Protein AF-A0A0F2HZH3-F1 (afdb_monomer_lite)

pLDDT: mean 86.82, std 10.85, range [40.81, 97.94]

Foldseek 3Di:
DPDQDFAADAALAPVPLLQTAPSVVCVLLVQDRQQLSVLVCCCVVVVFDQPDDSVQSVCNHPVGHHPVSVCSRCVSVVVVCVVLVLVVLVVPDDPDDDSVNRLSNVVSVVVSVCSVVVLQPLLLVVLLSVLSVVLCVVLVVLVVPPDDDDPVCPLVSQLVSLVSRVVVFLDDPVLSVLQSVCSNPVCPVPDDDLSSLLSVLLSSCRVVLLSQLSLQLSLCVSQVCCVVCVLGPLLQLQPADALFSLLSLVVSVCVVVVHDLLRLLVLQDDDDPDDDPDDDDPSRVSSVVSVCCRNVVDPDDLVRLLSSLVSVDDPRCSVSSSVSSSSRSSLSVQCVPPVCVVVNVSSSVSSHSVNSSSSNVCSNPVSVVSSD

Structure (mmCIF, N/CA/C/O backbone):
data_AF-A0A0F2HZH3-F1
#
_entry.id   AF-A0A0F2HZH3-F1
#
loop_
_atom_site.group_PDB
_atom_site.id
_atom_site.type_symbol
_atom_site.label_atom_id
_atom_site.label_alt_id
_atom_site.label_comp_id
_atom_site.label_asym_id
_atom_site.label_entity_id
_atom_site.label_seq_id
_atom_site.pdbx_PDB_ins_code
_atom_site.Cartn_x
_atom_site.Cartn_y
_atom_site.Cartn_z
_atom_site.occupancy
_atom_site.B_iso_or_equiv
_atom_site.auth_seq_id
_atom_site.auth_comp_id
_atom_site.auth_asym_id
_atom_site.auth_atom_id
_atom_site.pdbx_PDB_model_num
ATOM 1 N N . MET A 1 1 ? 46.405 6.320 1.934 1.00 40.81 1 MET A N 1
ATOM 2 C CA . MET A 1 1 ? 45.277 6.312 2.895 1.00 40.81 1 MET A CA 1
ATOM 3 C C . MET A 1 1 ? 44.135 5.515 2.288 1.00 40.81 1 MET A C 1
ATOM 5 O O . MET A 1 1 ? 43.492 6.003 1.371 1.00 40.81 1 MET A O 1
ATOM 9 N N . THR A 1 2 ? 43.905 4.288 2.744 1.00 45.47 2 THR A N 1
ATOM 10 C CA . THR A 1 2 ? 42.719 3.508 2.368 1.00 45.47 2 THR A CA 1
ATOM 11 C C . THR A 1 2 ? 41.488 4.176 2.978 1.00 45.47 2 THR A C 1
ATOM 13 O O . THR A 1 2 ? 41.398 4.330 4.199 1.00 45.47 2 THR A O 1
ATOM 16 N N . MET A 1 3 ? 40.557 4.646 2.142 1.00 51.84 3 MET A N 1
ATOM 17 C CA . MET A 1 3 ? 39.266 5.130 2.632 1.00 51.84 3 MET A CA 1
ATOM 18 C C . MET A 1 3 ? 38.582 3.976 3.363 1.00 51.84 3 MET A C 1
ATOM 20 O O . MET A 1 3 ? 38.305 2.944 2.763 1.00 51.84 3 MET A O 1
ATOM 24 N N . LYS A 1 4 ? 38.335 4.134 4.669 1.00 68.06 4 LYS A N 1
ATOM 25 C CA . LYS A 1 4 ? 37.531 3.168 5.425 1.00 68.06 4 LYS A CA 1
ATOM 26 C C . LYS A 1 4 ? 36.159 3.073 4.769 1.00 68.06 4 LYS A C 1
ATOM 28 O O . LYS A 1 4 ? 35.482 4.099 4.651 1.00 68.06 4 LYS A O 1
ATOM 33 N N . GLU A 1 5 ? 35.768 1.864 4.379 1.00 80.50 5 GLU A N 1
ATOM 34 C CA . GLU A 1 5 ? 34.449 1.601 3.819 1.00 80.50 5 GLU A CA 1
ATOM 35 C C . GLU A 1 5 ? 33.366 2.118 4.769 1.00 80.50 5 GLU A C 1
ATOM 37 O O . GLU A 1 5 ? 33.395 1.912 5.990 1.00 80.50 5 GLU A O 1
ATOM 42 N N . LYS A 1 6 ? 32.433 2.880 4.200 1.00 88.25 6 LYS A N 1
ATOM 43 C CA . LYS A 1 6 ? 31.284 3.414 4.920 1.00 88.25 6 LYS A CA 1
ATOM 44 C C . LYS A 1 6 ? 30.072 2.572 4.579 1.00 88.25 6 LYS A C 1
ATOM 46 O O . LYS A 1 6 ? 29.787 2.324 3.414 1.00 88.25 6 LYS A O 1
ATOM 51 N N . VAL A 1 7 ? 29.325 2.203 5.607 1.00 89.00 7 VAL A N 1
ATOM 52 C CA . VAL A 1 7 ? 28.081 1.455 5.462 1.00 89.00 7 VAL A CA 1
ATOM 53 C C . VAL A 1 7 ? 26.967 2.430 5.104 1.00 89.00 7 VAL A C 1
ATOM 55 O O . VAL A 1 7 ? 26.801 3.449 5.783 1.00 89.00 7 VAL A O 1
ATOM 58 N N . THR A 1 8 ? 26.203 2.110 4.061 1.00 88.31 8 THR A N 1
ATOM 59 C CA . THR A 1 8 ? 24.973 2.817 3.682 1.00 88.31 8 THR A CA 1
ATOM 60 C C . THR A 1 8 ? 23.789 1.856 3.717 1.00 88.31 8 THR A C 1
ATOM 62 O O . THR A 1 8 ? 23.956 0.659 3.503 1.00 88.31 8 THR A O 1
ATOM 65 N N . LEU A 1 9 ? 22.598 2.378 4.002 1.00 86.56 9 LEU A N 1
ATOM 66 C CA . LEU A 1 9 ? 21.336 1.647 3.958 1.00 86.56 9 LEU A CA 1
ATOM 67 C C . LEU A 1 9 ? 20.312 2.507 3.218 1.00 86.56 9 LEU A C 1
ATOM 69 O O . LEU A 1 9 ? 19.617 3.335 3.815 1.00 86.56 9 LEU A O 1
ATOM 73 N N . LYS A 1 10 ? 20.277 2.348 1.896 1.00 87.06 10 LYS A N 1
ATOM 74 C CA . LYS A 1 10 ? 19.301 3.015 1.033 1.00 87.06 10 LYS A CA 1
ATOM 75 C C . LYS A 1 10 ? 17.998 2.205 0.993 1.00 87.06 10 LYS A C 1
ATOM 77 O O . LYS A 1 10 ? 18.055 0.986 1.159 1.00 87.06 10 LYS A O 1
ATOM 82 N N . PRO A 1 11 ? 16.841 2.855 0.782 1.00 87.50 11 PRO A N 1
ATOM 83 C CA . PRO A 1 11 ? 15.610 2.147 0.450 1.00 87.50 11 PRO A CA 1
ATOM 84 C C . PRO A 1 11 ? 15.802 1.255 -0.784 1.00 87.50 11 PRO A C 1
ATOM 86 O O . PRO A 1 11 ? 16.552 1.615 -1.694 1.00 87.50 11 PRO A O 1
ATOM 89 N N . ILE A 1 12 ? 15.134 0.105 -0.811 1.00 86.94 12 ILE A N 1
ATOM 90 C CA . ILE A 1 12 ? 15.173 -0.824 -1.945 1.00 86.94 12 ILE A CA 1
ATOM 91 C C . ILE A 1 12 ? 14.069 -0.407 -2.915 1.00 86.94 12 ILE A C 1
ATOM 93 O O . ILE A 1 12 ? 12.925 -0.796 -2.737 1.00 86.94 12 ILE A O 1
ATOM 97 N N . THR A 1 13 ? 14.383 0.412 -3.916 1.00 88.25 13 THR A N 1
ATOM 98 C CA . THR A 1 13 ? 13.400 0.923 -4.892 1.00 88.25 13 THR A CA 1
ATOM 99 C C . THR A 1 13 ? 13.883 0.635 -6.316 1.00 88.25 13 THR A C 1
ATOM 101 O O . THR A 1 13 ? 14.473 1.515 -6.953 1.00 88.25 13 THR A O 1
ATOM 104 N N . PRO A 1 14 ? 13.754 -0.616 -6.796 1.00 85.00 14 PRO A N 1
ATOM 105 C CA . PRO A 1 14 ? 14.182 -0.994 -8.140 1.00 85.00 14 PRO A CA 1
ATOM 106 C C . PRO A 1 14 ? 13.296 -0.386 -9.247 1.00 85.00 14 PRO A C 1
ATOM 108 O O . PRO A 1 14 ? 13.642 -0.501 -10.418 1.00 85.00 14 PRO A O 1
ATOM 111 N N . ASN A 1 15 ? 12.204 0.297 -8.886 1.00 84.00 15 ASN A N 1
ATOM 112 C CA . ASN A 1 15 ? 11.193 0.910 -9.749 1.00 84.00 15 ASN A CA 1
ATOM 113 C C . ASN A 1 15 ? 10.468 -0.110 -10.628 1.00 84.00 15 ASN A C 1
ATOM 115 O O . ASN A 1 15 ? 10.170 0.133 -11.797 1.00 84.00 15 ASN A O 1
ATOM 119 N N . THR A 1 16 ? 10.176 -1.274 -10.053 1.00 83.38 16 THR A N 1
ATOM 120 C CA . THR A 1 16 ? 9.519 -2.381 -10.745 1.00 83.38 16 THR A CA 1
ATOM 121 C C . THR A 1 16 ? 8.006 -2.195 -10.676 1.00 83.38 16 THR A C 1
ATOM 123 O O . THR A 1 16 ? 7.343 -2.759 -9.815 1.00 83.38 16 THR A O 1
ATOM 126 N N . ILE A 1 17 ? 7.448 -1.396 -11.596 1.00 81.62 17 ILE A N 1
ATOM 127 C CA . ILE A 1 17 ? 6.020 -1.000 -11.604 1.00 81.62 17 ILE A CA 1
ATOM 128 C C . ILE A 1 17 ? 5.080 -2.211 -11.465 1.00 81.62 17 ILE A C 1
ATOM 130 O O . ILE A 1 17 ? 4.128 -2.172 -10.691 1.00 81.62 17 ILE A O 1
ATOM 134 N N . TYR A 1 18 ? 5.372 -3.305 -12.175 1.00 89.31 18 TYR A N 1
ATOM 135 C CA . TYR A 1 18 ? 4.528 -4.501 -12.176 1.00 89.31 18 TYR A CA 1
ATOM 136 C C . TYR A 1 18 ? 4.536 -5.267 -10.839 1.00 89.31 18 TYR A C 1
ATOM 138 O O . TYR A 1 18 ? 3.512 -5.828 -10.440 1.00 89.31 18 TYR A O 1
ATOM 146 N N . PHE A 1 19 ? 5.678 -5.306 -10.149 1.00 92.75 19 PHE A N 1
ATOM 147 C CA . PHE A 1 19 ? 5.822 -5.961 -8.851 1.00 92.75 19 PHE A CA 1
ATOM 148 C C . PHE A 1 19 ? 6.746 -5.118 -7.961 1.00 92.75 19 PHE A C 1
ATOM 150 O O . PHE A 1 19 ? 7.958 -5.342 -7.945 1.00 92.75 19 PHE A O 1
ATOM 157 N N . PRO A 1 20 ? 6.208 -4.097 -7.275 1.00 93.31 20 PRO A N 1
ATOM 158 C CA . PRO A 1 20 ? 7.005 -3.175 -6.488 1.00 93.31 20 PRO A CA 1
ATOM 159 C C . PRO A 1 20 ? 7.594 -3.861 -5.254 1.00 93.31 20 PRO A C 1
ATOM 161 O O . PRO A 1 20 ? 7.045 -4.823 -4.702 1.00 93.31 20 PRO A O 1
ATOM 164 N N . SER A 1 21 ? 8.716 -3.330 -4.784 1.00 92.06 21 SER A N 1
ATOM 165 C CA . SER A 1 21 ? 9.294 -3.743 -3.512 1.00 92.06 21 SER A CA 1
ATOM 166 C C . SER A 1 21 ? 8.396 -3.344 -2.332 1.00 92.06 21 SER A C 1
ATOM 168 O O . SER A 1 21 ? 7.526 -2.472 -2.429 1.00 92.06 21 SER A O 1
ATOM 170 N N . LEU A 1 22 ? 8.669 -3.925 -1.162 1.00 90.62 22 LEU A N 1
ATOM 171 C CA . LEU A 1 22 ? 8.002 -3.523 0.076 1.00 90.62 22 LEU A CA 1
ATOM 172 C C . LEU A 1 22 ? 8.225 -2.035 0.412 1.00 90.62 22 LEU A C 1
ATOM 174 O O . LEU A 1 22 ? 7.316 -1.380 0.917 1.00 90.62 22 LEU A O 1
ATOM 178 N N . ASP A 1 23 ? 9.410 -1.484 0.122 1.00 92.00 23 ASP A N 1
ATOM 179 C CA . ASP A 1 23 ? 9.699 -0.063 0.355 1.00 92.00 23 ASP A CA 1
ATOM 180 C C . ASP A 1 23 ? 8.900 0.835 -0.608 1.00 92.00 23 ASP A C 1
ATOM 182 O O . ASP A 1 23 ? 8.427 1.899 -0.214 1.00 92.00 23 ASP A O 1
ATOM 186 N N . GLU A 1 24 ? 8.698 0.416 -1.855 1.00 93.00 24 GLU A N 1
ATOM 187 C CA . GLU A 1 24 ? 7.889 1.165 -2.825 1.00 93.00 24 GLU A CA 1
ATOM 188 C C . GLU A 1 24 ? 6.412 1.179 -2.430 1.00 93.00 24 GLU A C 1
ATOM 190 O O . GLU A 1 24 ? 5.785 2.240 -2.418 1.00 93.00 24 GLU A O 1
ATOM 195 N N . PHE A 1 25 ? 5.879 0.035 -1.997 1.00 92.25 25 PHE A N 1
ATOM 196 C CA . PHE A 1 25 ? 4.520 -0.038 -1.466 1.00 92.25 25 PHE A CA 1
ATOM 197 C C . PHE A 1 25 ? 4.362 0.764 -0.161 1.00 92.25 25 PHE A C 1
ATOM 199 O O . PHE A 1 25 ? 3.384 1.491 0.028 1.00 92.25 25 PHE A O 1
ATOM 206 N N . ALA A 1 26 ? 5.348 0.709 0.738 1.00 91.06 26 ALA A N 1
ATOM 207 C CA . ALA A 1 26 ? 5.333 1.501 1.965 1.00 91.06 26 ALA A CA 1
ATOM 208 C C . ALA A 1 26 ? 5.363 3.013 1.671 1.00 91.06 26 ALA A C 1
ATOM 210 O O . ALA A 1 26 ? 4.634 3.780 2.304 1.00 91.06 26 ALA A O 1
ATOM 211 N N . LEU A 1 27 ? 6.156 3.446 0.685 1.00 90.50 27 LEU A N 1
ATOM 212 C CA . LEU A 1 27 ? 6.158 4.825 0.193 1.00 90.50 27 LEU A CA 1
ATOM 213 C C . LEU A 1 27 ? 4.801 5.232 -0.384 1.00 90.50 27 LEU A C 1
ATOM 215 O O . LEU A 1 27 ? 4.334 6.334 -0.091 1.00 90.50 27 LEU A O 1
ATOM 219 N N . PHE A 1 28 ? 4.157 4.354 -1.158 1.00 89.81 28 PHE A N 1
ATOM 220 C CA . PHE A 1 28 ? 2.808 4.585 -1.675 1.00 89.81 28 PHE A CA 1
ATOM 221 C C . PHE A 1 28 ? 1.803 4.847 -0.544 1.00 89.81 28 PHE A C 1
ATOM 223 O O . PHE A 1 28 ? 1.038 5.805 -0.610 1.00 89.81 28 PHE A O 1
ATOM 230 N N . LEU A 1 29 ? 1.872 4.094 0.554 1.00 88.31 29 LEU A N 1
ATOM 231 C CA . LEU A 1 29 ? 1.031 4.324 1.737 1.00 88.31 29 LEU A CA 1
ATOM 232 C C . LEU A 1 29 ? 1.474 5.528 2.599 1.00 88.31 29 LEU A C 1
ATOM 234 O O . LEU A 1 29 ? 0.918 5.804 3.669 1.00 88.31 29 LEU A O 1
ATOM 238 N N . GLY A 1 30 ? 2.481 6.281 2.154 1.00 84.56 30 GLY A N 1
ATOM 239 C CA . GLY A 1 30 ? 2.994 7.452 2.855 1.00 84.56 30 GLY A CA 1
ATOM 240 C C . GLY A 1 30 ? 3.732 7.105 4.149 1.00 84.56 30 GLY A C 1
ATOM 241 O O . GLY A 1 30 ? 3.706 7.901 5.099 1.00 84.56 30 GLY A O 1
ATOM 242 N N . PHE A 1 31 ? 4.353 5.922 4.210 1.00 85.69 31 PHE A N 1
ATOM 243 C CA . PHE A 1 31 ? 5.317 5.561 5.244 1.00 85.69 31 PHE A CA 1
ATOM 244 C C . PHE A 1 31 ? 6.720 6.031 4.862 1.00 85.69 31 PHE A C 1
ATOM 246 O O . PHE A 1 31 ? 7.132 6.023 3.704 1.00 85.69 31 PHE A O 1
ATOM 253 N N . GLY A 1 32 ? 7.486 6.441 5.871 1.00 86.88 32 GLY A N 1
ATOM 254 C CA . GLY A 1 32 ? 8.890 6.768 5.672 1.00 86.88 32 GLY A CA 1
ATOM 255 C C . GLY A 1 32 ? 9.726 5.495 5.556 1.00 86.88 32 GLY A C 1
ATOM 256 O O . GLY A 1 32 ? 9.772 4.707 6.497 1.00 86.88 32 GLY A O 1
ATOM 257 N N . VAL A 1 33 ? 10.442 5.335 4.444 1.00 89.62 33 VAL A N 1
ATOM 258 C CA . VAL A 1 33 ? 11.311 4.166 4.185 1.00 89.62 33 VAL A CA 1
ATOM 259 C C . VAL A 1 33 ? 12.798 4.441 4.384 1.00 89.62 33 VAL A C 1
ATOM 261 O O . VAL A 1 33 ? 13.634 3.550 4.244 1.00 89.62 33 VAL A O 1
ATOM 264 N N . SER A 1 34 ? 13.148 5.681 4.733 1.00 89.56 34 SER A N 1
ATOM 265 C CA . SER A 1 34 ? 14.527 6.038 5.060 1.00 89.56 34 SER A CA 1
ATOM 266 C C . SER A 1 34 ? 15.033 5.238 6.266 1.00 89.56 34 SER A C 1
ATOM 268 O O . SER A 1 34 ? 14.252 4.841 7.136 1.00 89.56 34 SER A O 1
ATOM 270 N N . ALA A 1 35 ? 16.354 5.075 6.380 1.00 87.12 35 ALA A N 1
ATOM 271 C CA . ALA A 1 35 ? 16.968 4.442 7.547 1.00 87.12 35 ALA A CA 1
ATOM 272 C C . ALA A 1 35 ? 16.528 5.104 8.869 1.00 87.12 35 ALA A C 1
ATOM 274 O O . ALA A 1 35 ? 16.269 4.411 9.851 1.00 87.12 35 ALA A O 1
ATOM 275 N N . ARG A 1 36 ? 16.370 6.436 8.884 1.00 87.94 36 ARG A N 1
ATOM 276 C CA . ARG A 1 36 ? 15.855 7.185 10.040 1.00 87.94 36 ARG A CA 1
ATOM 277 C C . ARG A 1 36 ? 14.415 6.808 10.369 1.00 87.94 36 ARG A C 1
ATOM 279 O O . ARG A 1 36 ? 14.096 6.570 11.529 1.00 87.94 36 ARG A O 1
ATOM 286 N N . SER A 1 37 ? 13.554 6.748 9.358 1.00 88.00 37 SER A N 1
ATOM 287 C CA . SER A 1 37 ? 12.142 6.405 9.525 1.00 88.00 37 SER A CA 1
ATOM 288 C C . SER A 1 37 ? 11.972 4.976 10.040 1.00 88.00 37 SER A C 1
ATOM 290 O O . SER A 1 37 ? 11.278 4.779 11.035 1.00 88.00 37 SER A O 1
ATOM 292 N N . LYS A 1 38 ? 12.678 4.008 9.439 1.00 87.50 38 LYS A N 1
ATOM 293 C CA . LYS A 1 38 ? 12.707 2.607 9.886 1.00 87.50 38 LYS A CA 1
ATOM 294 C C . LYS A 1 38 ? 13.230 2.494 11.320 1.00 87.50 38 LYS A C 1
ATOM 296 O O . LYS A 1 38 ? 12.593 1.868 12.159 1.00 87.50 38 LYS A O 1
ATOM 301 N N . ALA A 1 39 ? 14.333 3.175 11.639 1.00 85.44 39 ALA A N 1
ATOM 302 C CA . ALA A 1 39 ? 14.881 3.217 12.994 1.00 85.44 39 ALA A CA 1
ATOM 303 C C . ALA A 1 39 ? 13.883 3.792 14.010 1.00 85.44 39 ALA A C 1
ATOM 305 O O . ALA A 1 39 ? 13.743 3.238 15.095 1.00 85.44 39 ALA A O 1
ATOM 306 N N . ARG A 1 40 ? 13.164 4.869 13.669 1.00 84.62 40 ARG A N 1
ATOM 307 C CA . ARG A 1 40 ? 12.136 5.450 14.542 1.00 84.62 40 ARG A CA 1
ATOM 308 C C . ARG A 1 40 ? 10.990 4.470 14.797 1.00 84.62 40 ARG A C 1
ATOM 310 O O . ARG A 1 40 ? 10.622 4.291 15.950 1.00 84.62 40 ARG A O 1
ATOM 317 N N . ILE A 1 41 ? 10.488 3.802 13.756 1.00 82.06 41 ILE A N 1
ATOM 318 C CA . ILE A 1 41 ? 9.440 2.778 13.891 1.00 82.06 41 ILE A CA 1
ATOM 319 C C . ILE A 1 41 ? 9.912 1.654 14.820 1.00 82.06 41 ILE A C 1
ATOM 321 O O . ILE A 1 41 ? 9.195 1.292 15.746 1.00 82.06 41 ILE A O 1
ATOM 325 N N . LEU A 1 42 ? 11.143 1.164 14.645 1.00 81.88 42 LEU A N 1
ATOM 326 C CA . LEU A 1 42 ? 11.717 0.132 15.513 1.00 81.88 42 LEU A CA 1
ATOM 327 C C . LEU A 1 42 ? 11.858 0.606 16.968 1.00 81.88 42 LEU A C 1
ATOM 329 O O . LEU A 1 42 ? 11.528 -0.144 17.882 1.00 81.88 42 LEU A O 1
ATOM 333 N N . LYS A 1 43 ? 12.305 1.848 17.205 1.00 83.19 43 LYS A N 1
ATOM 334 C CA . LYS A 1 43 ? 12.357 2.430 18.559 1.00 83.19 43 LYS A CA 1
ATOM 335 C C . LYS A 1 43 ? 10.969 2.489 19.196 1.00 83.19 43 LYS A C 1
ATOM 337 O O . LYS A 1 43 ? 10.821 2.134 20.358 1.00 83.19 43 LYS A O 1
ATOM 342 N N . GLU A 1 44 ? 9.968 2.938 18.441 1.00 79.56 44 GLU A N 1
ATOM 343 C CA . GLU A 1 44 ? 8.603 3.138 18.932 1.00 79.56 44 GLU A CA 1
ATOM 344 C C . GLU A 1 44 ? 7.862 1.820 19.184 1.00 79.56 44 GLU A C 1
ATOM 346 O O . GLU A 1 44 ? 7.204 1.690 20.212 1.00 79.56 44 GLU A O 1
ATOM 351 N N . GLN A 1 45 ? 7.961 0.855 18.266 1.00 75.00 45 GLN A N 1
ATOM 352 C CA . GLN A 1 45 ? 7.220 -0.408 18.349 1.00 75.00 45 GLN A CA 1
ATOM 353 C C . GLN A 1 45 ? 7.911 -1.445 19.231 1.00 75.00 45 GLN A C 1
ATOM 355 O O . GLN A 1 45 ? 7.238 -2.182 19.943 1.00 75.00 45 GLN A O 1
ATOM 360 N N . LEU A 1 46 ? 9.244 -1.504 19.204 1.00 77.94 46 LEU A N 1
ATOM 361 C CA . LEU A 1 46 ? 10.008 -2.531 19.919 1.00 77.94 46 LEU A CA 1
ATOM 362 C C . LEU A 1 46 ? 10.652 -2.006 21.208 1.00 77.94 46 LEU A C 1
ATOM 364 O O . LEU A 1 46 ? 11.350 -2.753 21.887 1.00 77.94 46 LEU A O 1
ATOM 368 N N . SER A 1 47 ? 10.452 -0.724 21.541 1.00 77.88 47 SER A N 1
ATOM 369 C CA . SER A 1 47 ? 11.074 -0.061 22.701 1.00 77.88 47 SER A CA 1
ATOM 370 C C . SER A 1 47 ? 12.601 -0.244 22.752 1.00 77.88 47 SER A C 1
ATOM 372 O O . SER A 1 47 ? 13.200 -0.349 23.821 1.00 77.88 47 SER A O 1
ATOM 374 N N . LEU A 1 48 ? 13.246 -0.309 21.580 1.00 81.56 48 LEU A N 1
ATOM 375 C CA . LEU A 1 48 ? 14.688 -0.526 21.459 1.00 81.56 48 LEU A CA 1
ATOM 376 C C . LEU A 1 48 ? 15.458 0.791 21.582 1.00 81.56 48 LEU A C 1
ATOM 378 O O . LEU A 1 48 ? 15.202 1.742 20.845 1.00 81.56 48 LEU A O 1
ATOM 382 N N . ASP A 1 49 ? 16.493 0.821 22.421 1.00 82.75 49 ASP A N 1
ATOM 383 C CA . ASP A 1 49 ? 17.455 1.926 22.436 1.00 82.75 49 ASP A CA 1
ATOM 384 C C . ASP A 1 49 ? 18.515 1.739 21.337 1.00 82.75 49 ASP A C 1
ATOM 386 O O . ASP A 1 49 ? 19.574 1.132 21.534 1.00 82.75 49 ASP A O 1
ATOM 390 N N . LEU A 1 50 ? 18.222 2.243 20.133 1.00 81.25 50 LEU A N 1
ATOM 391 C CA . LEU A 1 50 ? 19.235 2.306 19.076 1.00 81.25 50 LEU A CA 1
ATOM 392 C C . LEU A 1 50 ? 20.246 3.401 19.437 1.00 81.25 50 LEU A C 1
ATOM 394 O O . LEU A 1 50 ? 19.943 4.594 19.299 1.00 81.25 50 LEU A O 1
ATOM 398 N N . LYS A 1 51 ? 21.453 2.977 19.841 1.00 82.50 51 LYS A N 1
ATOM 399 C CA . LYS A 1 51 ? 22.622 3.809 20.192 1.00 82.50 51 LYS A CA 1
ATOM 400 C C . LYS A 1 51 ? 23.220 4.534 18.978 1.00 82.50 51 LYS A C 1
ATOM 402 O O . LYS A 1 51 ? 24.390 4.367 18.630 1.00 82.50 51 LYS A O 1
ATOM 407 N N . VAL A 1 52 ? 22.403 5.326 18.293 1.00 83.06 52 VAL A N 1
ATOM 408 C CA . VAL A 1 52 ? 22.745 6.045 17.067 1.00 83.06 52 VAL A CA 1
ATOM 409 C C . VAL A 1 52 ? 22.078 7.417 17.068 1.00 83.06 52 VAL A C 1
ATOM 411 O O . VAL A 1 52 ? 20.885 7.546 17.339 1.00 83.06 52 VAL A O 1
ATOM 414 N N . SER A 1 53 ? 22.867 8.456 16.784 1.00 86.12 53 SER A N 1
ATOM 415 C CA . SER A 1 53 ? 22.356 9.823 16.681 1.00 86.12 53 SER A CA 1
ATOM 416 C C . SER A 1 53 ? 21.569 10.024 15.390 1.00 86.12 53 SER A C 1
ATOM 418 O O . SER A 1 53 ? 21.853 9.383 14.377 1.00 86.12 53 SER A O 1
ATOM 420 N N . GLU A 1 54 ? 20.639 10.977 15.386 1.00 85.25 54 GLU A N 1
ATOM 421 C CA . GLU A 1 54 ? 19.836 11.292 14.200 1.00 85.25 54 GLU A CA 1
ATOM 422 C C . GLU A 1 54 ? 20.694 11.661 12.985 1.00 85.25 54 GLU A C 1
ATOM 424 O O . GLU A 1 54 ? 20.516 11.105 11.906 1.00 85.25 54 GLU A O 1
ATOM 429 N N . ARG A 1 55 ? 21.733 12.483 13.185 1.00 86.44 55 ARG A N 1
ATOM 430 C CA . ARG A 1 55 ? 22.705 12.822 12.133 1.00 86.44 55 ARG A CA 1
ATOM 431 C C . ARG A 1 55 ? 23.396 11.584 11.548 1.00 86.44 55 ARG A C 1
ATOM 433 O O . ARG A 1 55 ? 23.770 11.570 10.379 1.00 86.44 55 ARG A O 1
ATOM 440 N N . SER A 1 56 ? 23.618 10.548 12.359 1.00 87.19 56 SER A N 1
ATOM 441 C CA . SER A 1 56 ? 24.202 9.291 11.878 1.00 87.19 56 SER A CA 1
ATOM 442 C C . SER A 1 56 ? 23.187 8.472 11.075 1.00 87.19 56 SER A C 1
ATOM 444 O O . SER A 1 56 ? 23.583 7.850 10.098 1.00 87.19 56 SER A O 1
ATOM 446 N N . LEU A 1 57 ? 21.898 8.515 11.429 1.00 86.44 57 LEU A N 1
ATOM 447 C CA . LEU A 1 57 ? 20.820 7.903 10.642 1.00 86.44 57 LEU A CA 1
ATOM 448 C C . LEU A 1 57 ? 20.631 8.602 9.286 1.00 86.44 57 LEU A C 1
ATOM 450 O O . LEU A 1 57 ? 20.476 7.923 8.273 1.00 86.44 57 LEU A O 1
ATOM 454 N N . ASP A 1 58 ? 20.730 9.933 9.244 1.00 85.75 58 ASP A N 1
ATOM 455 C CA . ASP A 1 58 ? 20.683 10.699 7.988 1.00 85.75 58 ASP A CA 1
ATOM 456 C C . ASP A 1 58 ? 21.872 10.354 7.077 1.00 85.75 58 ASP A C 1
ATOM 458 O O . ASP A 1 58 ? 21.725 10.140 5.869 1.00 85.75 58 ASP A O 1
ATOM 462 N N . ASN A 1 59 ? 23.069 10.238 7.663 1.00 88.88 59 ASN A N 1
ATOM 463 C CA . ASN A 1 59 ? 24.255 9.805 6.931 1.00 88.88 59 ASN A CA 1
ATOM 464 C C . ASN A 1 59 ? 24.132 8.352 6.463 1.00 88.88 59 ASN A C 1
ATOM 466 O O . ASN A 1 59 ? 24.543 8.060 5.347 1.00 88.88 59 ASN A O 1
ATOM 470 N N . LEU A 1 60 ? 23.548 7.450 7.256 1.00 87.81 60 LEU A N 1
ATOM 471 C CA . LEU A 1 60 ? 23.366 6.048 6.872 1.00 87.81 60 LEU A CA 1
ATOM 472 C C . LEU A 1 60 ? 22.545 5.915 5.576 1.00 87.81 60 LEU A C 1
ATOM 474 O O . LEU A 1 60 ? 22.871 5.074 4.747 1.00 87.81 60 LEU A O 1
ATOM 478 N N . GLY A 1 61 ? 21.557 6.784 5.348 1.00 83.81 61 GLY A N 1
ATOM 479 C CA . GLY A 1 61 ? 20.789 6.814 4.096 1.00 83.81 61 GLY A CA 1
ATOM 480 C C . GLY A 1 61 ? 21.484 7.492 2.904 1.00 83.81 61 GLY A C 1
ATOM 481 O O . GLY A 1 61 ? 20.971 7.421 1.792 1.00 83.81 61 GLY A O 1
ATOM 482 N N . SER A 1 62 ? 22.624 8.164 3.106 1.00 85.88 62 SER A N 1
ATOM 483 C CA . SER A 1 62 ? 23.263 9.012 2.085 1.00 85.88 62 SER A CA 1
ATOM 484 C C . SER A 1 62 ? 24.787 8.837 2.010 1.00 85.88 62 SER A C 1
ATOM 486 O O . SER A 1 62 ? 25.289 8.129 1.142 1.00 85.88 62 SER A O 1
ATOM 488 N N . LYS A 1 63 ? 25.533 9.484 2.916 1.00 86.62 63 LYS A N 1
ATOM 489 C CA . LYS A 1 63 ? 27.009 9.578 2.943 1.00 86.62 63 LYS A CA 1
ATOM 490 C C . LYS A 1 63 ? 27.712 8.366 3.568 1.00 86.62 63 LYS A C 1
ATOM 492 O O . LYS A 1 63 ? 28.939 8.267 3.518 1.00 86.62 63 LYS A O 1
ATOM 497 N N . GLY A 1 64 ? 26.941 7.501 4.208 1.00 89.69 64 GLY A N 1
ATOM 498 C CA . GLY A 1 64 ? 27.368 6.360 4.997 1.00 89.69 64 GLY A CA 1
ATOM 499 C C . GLY A 1 64 ? 27.940 6.715 6.370 1.00 89.69 64 GLY A C 1
ATOM 500 O O . GLY A 1 64 ? 28.334 7.850 6.657 1.00 89.69 64 GLY A O 1
ATOM 501 N N . ILE A 1 65 ? 27.999 5.708 7.237 1.00 91.06 65 ILE A N 1
ATOM 502 C CA . ILE A 1 65 ? 28.619 5.775 8.566 1.00 91.06 65 ILE A CA 1
ATOM 503 C C . ILE A 1 65 ? 29.740 4.745 8.685 1.00 91.06 65 ILE A C 1
ATOM 505 O O . ILE A 1 65 ? 29.823 3.809 7.896 1.00 91.06 65 ILE A O 1
ATOM 509 N N . SER A 1 66 ? 30.619 4.907 9.675 1.00 90.31 66 SER A N 1
ATOM 510 C CA . SER A 1 66 ? 31.656 3.904 9.918 1.00 90.31 66 SER A CA 1
ATOM 511 C C . SER A 1 66 ? 31.040 2.567 10.319 1.00 90.31 66 SER A C 1
ATOM 513 O O . SER A 1 66 ? 30.057 2.523 11.062 1.00 90.31 66 SER A O 1
ATOM 515 N N . GLU A 1 67 ? 31.670 1.477 9.898 1.00 89.94 67 GLU A N 1
ATOM 516 C CA . GLU A 1 67 ? 31.236 0.120 10.225 1.00 89.94 67 GLU A CA 1
ATOM 517 C C . GLU A 1 67 ? 31.050 -0.095 11.737 1.00 89.94 67 GLU A C 1
ATOM 519 O O . GLU A 1 67 ? 30.026 -0.615 12.170 1.00 89.94 67 GLU A O 1
ATOM 524 N N . LYS A 1 68 ? 31.976 0.408 12.570 1.00 88.81 68 LYS A N 1
ATOM 525 C CA . LYS A 1 68 ? 31.847 0.367 14.039 1.00 88.81 68 LYS A CA 1
ATOM 526 C C . LYS A 1 68 ? 30.522 0.973 14.519 1.00 88.81 68 LYS A C 1
ATOM 528 O O . LYS A 1 68 ? 29.873 0.405 15.391 1.00 88.81 68 LYS A O 1
ATOM 533 N N . LYS A 1 69 ? 30.111 2.118 13.959 1.00 87.69 69 LYS A N 1
ATOM 534 C CA . LYS A 1 69 ? 28.834 2.761 14.307 1.00 87.69 69 LYS A CA 1
ATOM 535 C C . LYS A 1 69 ? 27.642 1.973 13.769 1.00 87.69 69 LYS A C 1
ATOM 537 O O . LYS A 1 69 ? 26.664 1.828 14.493 1.00 87.69 69 LYS A O 1
ATOM 542 N N . ALA A 1 70 ? 27.732 1.442 12.549 1.00 87.81 70 ALA A N 1
ATOM 543 C CA . ALA A 1 70 ? 26.683 0.603 11.970 1.00 87.81 70 ALA A CA 1
ATOM 544 C C . ALA A 1 70 ? 26.441 -0.663 12.807 1.00 87.81 70 ALA A C 1
ATOM 546 O O . ALA A 1 70 ? 25.297 -0.961 13.145 1.00 87.81 70 ALA A O 1
ATOM 547 N N . ARG A 1 71 ? 27.511 -1.350 13.229 1.00 87.56 71 ARG A N 1
ATOM 548 C CA . ARG A 1 71 ? 27.440 -2.519 14.121 1.00 87.56 71 ARG A CA 1
ATOM 549 C C . ARG A 1 71 ? 26.784 -2.168 15.458 1.00 87.56 71 ARG A C 1
ATOM 551 O O . ARG A 1 71 ? 25.863 -2.858 15.876 1.00 87.56 71 ARG A O 1
ATOM 558 N N . LEU A 1 72 ? 27.196 -1.067 16.096 1.00 85.44 72 LEU A N 1
ATOM 559 C CA . LEU A 1 72 ? 26.600 -0.608 17.360 1.00 85.44 72 LEU A CA 1
ATOM 560 C C . LEU A 1 72 ? 25.108 -0.272 17.226 1.00 85.44 72 LEU A C 1
ATOM 562 O O . LEU A 1 72 ? 24.328 -0.618 18.109 1.00 85.44 72 LEU A O 1
ATOM 566 N N . ALA A 1 73 ? 24.712 0.379 16.130 1.00 84.38 73 ALA A N 1
ATOM 567 C CA . ALA A 1 73 ? 23.320 0.731 15.861 1.00 84.38 73 ALA A CA 1
ATOM 568 C C . ALA A 1 73 ? 22.449 -0.496 15.552 1.00 84.38 73 ALA A C 1
ATOM 570 O O . ALA A 1 73 ? 21.282 -0.528 15.931 1.00 84.38 73 ALA A O 1
ATOM 571 N N . SER A 1 74 ? 23.019 -1.499 14.879 1.00 86.25 74 SER A N 1
ATOM 572 C CA . SER A 1 74 ? 22.305 -2.711 14.464 1.00 86.25 74 SER A CA 1
ATOM 573 C C . SER A 1 74 ? 22.218 -3.747 15.581 1.00 86.25 74 SER A C 1
ATOM 575 O O . SER A 1 74 ? 21.293 -4.549 15.589 1.00 86.25 74 SER A O 1
ATOM 577 N N . TRP A 1 75 ? 23.144 -3.735 16.546 1.00 88.56 75 TRP A N 1
ATOM 578 C CA . TRP A 1 75 ? 23.212 -4.748 17.603 1.00 88.56 75 TRP A CA 1
ATOM 579 C C . TRP A 1 75 ? 21.902 -4.953 18.384 1.00 88.56 75 TRP A C 1
ATOM 581 O O . TRP A 1 75 ? 21.518 -6.109 18.557 1.00 88.56 75 TRP A O 1
ATOM 591 N N . PRO A 1 76 ? 21.160 -3.906 18.806 1.00 87.75 76 PRO A N 1
ATOM 592 C CA . PRO A 1 76 ? 19.862 -4.098 19.456 1.00 87.75 76 PRO A CA 1
ATOM 593 C C . PRO A 1 76 ? 18.836 -4.793 18.551 1.00 87.75 76 PRO A C 1
ATOM 595 O O . PRO A 1 76 ? 18.072 -5.625 19.029 1.00 87.75 76 PRO A O 1
ATOM 598 N N . ILE A 1 77 ? 18.856 -4.496 17.246 1.00 87.06 77 ILE A N 1
ATOM 599 C CA . ILE A 1 77 ? 17.969 -5.109 16.248 1.00 87.06 77 ILE A CA 1
ATOM 600 C C . ILE A 1 77 ? 18.333 -6.583 16.075 1.00 87.06 77 ILE A C 1
ATOM 602 O O . ILE A 1 77 ? 17.468 -7.443 16.178 1.00 87.06 77 ILE A O 1
ATOM 606 N N . LEU A 1 78 ? 19.619 -6.892 15.878 1.00 88.00 78 LEU A N 1
ATOM 607 C CA . LEU A 1 78 ? 20.090 -8.272 15.750 1.00 88.00 78 LEU A CA 1
ATOM 608 C C . LEU A 1 78 ? 19.761 -9.071 17.018 1.00 88.00 78 LEU A C 1
ATOM 610 O O . LEU A 1 78 ? 19.223 -10.167 16.935 1.00 88.00 78 LEU A O 1
ATOM 614 N N . ARG A 1 79 ? 19.995 -8.509 18.209 1.00 88.44 79 ARG A N 1
ATOM 615 C CA . ARG A 1 79 ? 19.629 -9.164 19.470 1.00 88.44 79 ARG A CA 1
ATOM 616 C C . ARG A 1 79 ? 18.130 -9.465 19.542 1.00 88.44 79 ARG A C 1
ATOM 618 O O . ARG A 1 79 ? 17.777 -10.574 19.927 1.00 88.44 79 ARG A O 1
ATOM 625 N N . PHE A 1 80 ? 17.279 -8.515 19.154 1.00 87.38 80 PHE A N 1
ATOM 626 C CA . PHE A 1 80 ? 15.833 -8.720 19.088 1.00 87.38 80 PHE A CA 1
ATOM 627 C C . PHE A 1 80 ? 15.465 -9.857 18.121 1.00 87.38 80 PHE A C 1
ATOM 629 O O . PHE A 1 80 ? 14.784 -10.796 18.522 1.00 87.38 80 PHE A O 1
ATOM 636 N N . LEU A 1 81 ? 15.980 -9.829 16.885 1.00 87.56 81 LEU A N 1
ATOM 637 C CA . LEU A 1 81 ? 15.725 -10.873 15.882 1.00 87.56 81 LEU A CA 1
ATOM 638 C C . LEU A 1 81 ? 16.187 -12.258 16.358 1.00 87.56 81 LEU A C 1
ATOM 640 O O . LEU A 1 81 ? 15.526 -13.255 16.084 1.00 87.56 81 LEU A O 1
ATOM 644 N N . PHE A 1 82 ? 17.301 -12.329 17.090 1.00 88.69 82 PHE A N 1
ATOM 645 C CA . PHE A 1 82 ? 17.798 -13.571 17.684 1.00 88.69 82 PHE A CA 1
ATOM 646 C C . PHE A 1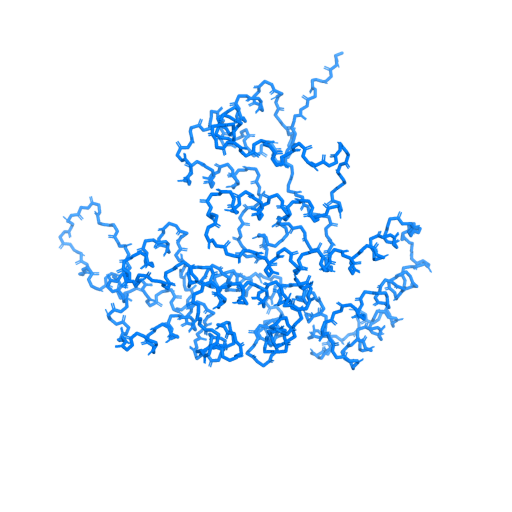 82 ? 16.896 -14.082 18.801 1.00 88.69 82 PHE A C 1
ATOM 648 O O . PHE A 1 82 ? 16.521 -15.250 18.792 1.00 88.69 82 PHE A O 1
ATOM 655 N N . GLN A 1 83 ? 16.508 -13.210 19.733 1.00 88.44 83 GLN A N 1
ATOM 656 C CA . GLN A 1 83 ? 15.611 -13.567 20.834 1.00 88.44 83 GLN A CA 1
ATOM 657 C C . GLN A 1 83 ? 14.238 -14.031 20.340 1.00 88.44 83 GLN A C 1
ATOM 659 O O . GLN A 1 83 ? 13.628 -14.889 20.967 1.00 88.44 83 GLN A O 1
ATOM 664 N N . LYS A 1 84 ? 13.778 -13.487 19.211 1.00 85.75 84 LYS A N 1
ATOM 665 C CA . LYS A 1 84 ? 12.526 -13.861 18.553 1.00 85.75 84 LYS A CA 1
ATOM 666 C C . LYS A 1 84 ? 12.656 -15.024 17.565 1.00 85.75 84 LYS A C 1
ATOM 668 O O . LYS A 1 84 ? 11.707 -15.313 16.860 1.00 85.75 84 LYS A O 1
ATOM 673 N N . GLY A 1 85 ? 13.827 -15.653 17.432 1.00 86.75 85 GLY A N 1
ATOM 674 C CA . GLY A 1 85 ? 14.025 -16.758 16.482 1.00 86.75 85 GLY A CA 1
ATOM 675 C C . GLY A 1 85 ? 13.926 -16.373 14.995 1.00 86.75 85 GLY A C 1
ATOM 676 O O . GLY A 1 85 ? 14.086 -17.228 14.126 1.00 86.75 85 GLY A O 1
ATOM 677 N N . LEU A 1 86 ? 13.752 -15.087 14.672 1.00 85.81 86 LEU A N 1
ATOM 678 C CA . LEU A 1 86 ? 13.505 -14.590 13.315 1.00 85.81 86 LEU A CA 1
ATOM 679 C C . LEU A 1 86 ? 14.723 -14.720 12.390 1.00 85.81 86 LEU A C 1
ATOM 681 O O . LEU A 1 86 ? 14.579 -14.689 11.171 1.00 85.81 86 LEU A O 1
ATOM 685 N N . PHE A 1 87 ? 15.929 -14.908 12.941 1.00 83.31 87 PHE A N 1
ATOM 686 C CA . PHE A 1 87 ? 17.135 -15.147 12.139 1.00 83.31 87 PHE A CA 1
ATOM 687 C C . PHE A 1 87 ? 17.053 -16.383 11.242 1.00 83.31 87 PHE A C 1
ATOM 689 O O . PHE A 1 87 ? 17.755 -16.438 10.233 1.00 83.31 87 PHE A O 1
ATOM 696 N N . LEU A 1 88 ? 16.230 -17.371 11.600 1.00 81.62 88 LEU A N 1
ATOM 697 C CA . LEU A 1 88 ? 16.073 -18.593 10.814 1.00 81.62 88 LEU A CA 1
ATOM 698 C C . LEU A 1 88 ? 15.554 -18.288 9.404 1.00 81.62 88 LEU A C 1
ATOM 700 O O . LEU A 1 88 ? 16.082 -18.835 8.441 1.00 81.62 88 LEU A O 1
ATOM 704 N N . PHE A 1 89 ? 14.643 -17.324 9.266 1.00 80.88 89 PHE A N 1
ATOM 705 C CA . PHE A 1 89 ? 14.073 -16.939 7.971 1.00 80.88 89 PHE A CA 1
ATOM 706 C C . PHE A 1 89 ? 15.077 -16.245 7.046 1.00 80.88 89 PHE A C 1
ATOM 708 O O . PHE A 1 89 ? 14.933 -16.297 5.828 1.00 80.88 89 PHE A O 1
ATOM 715 N N . PHE A 1 90 ? 16.133 -15.637 7.596 1.00 75.50 90 PHE A N 1
ATOM 716 C CA . PHE A 1 90 ? 17.202 -15.049 6.784 1.00 75.50 90 PHE A CA 1
ATOM 717 C C . PHE A 1 90 ? 18.163 -16.102 6.222 1.00 75.50 90 PHE A C 1
ATOM 719 O O . PHE A 1 90 ? 18.819 -15.839 5.220 1.00 75.50 90 PHE A O 1
ATOM 726 N N . LYS A 1 91 ? 18.257 -17.291 6.837 1.00 73.62 91 LYS A N 1
ATOM 727 C CA . LYS A 1 91 ? 19.121 -18.381 6.343 1.00 73.62 91 LYS A CA 1
ATOM 728 C C . LYS A 1 91 ? 18.591 -19.021 5.061 1.00 73.62 91 LYS A C 1
ATOM 730 O O . LYS A 1 91 ? 19.361 -19.630 4.330 1.00 73.62 91 LYS A O 1
ATOM 735 N N . GLU A 1 92 ? 17.292 -18.892 4.817 1.00 72.69 92 GLU A N 1
ATOM 736 C CA . GLU A 1 92 ? 16.613 -19.405 3.624 1.00 72.69 92 GLU A CA 1
ATOM 737 C C . GLU A 1 92 ? 16.742 -18.458 2.426 1.00 72.69 92 GLU A C 1
ATOM 739 O O . GLU A 1 92 ? 16.298 -18.788 1.326 1.00 72.69 92 GLU A O 1
ATOM 744 N N . LEU A 1 93 ? 17.334 -17.276 2.624 1.00 76.62 93 LEU A N 1
ATOM 745 C CA . LEU A 1 93 ? 17.584 -16.353 1.531 1.00 76.62 93 LEU A CA 1
ATOM 746 C C . LEU A 1 93 ? 18.736 -16.850 0.661 1.00 76.62 93 LEU A C 1
ATOM 748 O O . LEU A 1 93 ? 19.725 -17.373 1.186 1.00 76.62 93 LEU A O 1
ATOM 752 N N . PRO A 1 94 ? 18.649 -16.648 -0.665 1.00 79.75 94 PRO A N 1
ATOM 753 C CA . PRO A 1 94 ? 19.792 -16.842 -1.539 1.00 79.75 94 PRO A CA 1
ATOM 754 C C . PRO A 1 94 ? 21.004 -16.056 -1.030 1.00 79.75 94 PRO A C 1
ATOM 756 O O . PRO A 1 94 ? 20.867 -14.967 -0.472 1.00 79.75 94 PRO A O 1
ATOM 759 N N . LYS A 1 95 ? 22.207 -16.602 -1.242 1.00 76.94 95 LYS A N 1
ATOM 760 C CA . LYS A 1 95 ? 23.457 -15.911 -0.879 1.00 76.94 95 LYS A CA 1
ATOM 761 C C . LYS A 1 95 ? 23.594 -14.572 -1.607 1.00 76.94 95 LYS A C 1
ATOM 763 O O . LYS A 1 95 ? 24.079 -13.614 -1.014 1.00 76.94 95 LYS A O 1
ATOM 768 N N . ASP A 1 96 ? 23.104 -14.524 -2.844 1.00 77.69 96 ASP A N 1
ATOM 769 C CA . ASP A 1 96 ? 23.087 -13.341 -3.693 1.00 77.69 96 ASP A CA 1
ATOM 770 C C . ASP A 1 96 ? 21.636 -12.967 -4.008 1.00 77.69 96 ASP A C 1
ATOM 772 O O . ASP A 1 96 ? 20.931 -13.697 -4.702 1.00 77.69 96 ASP A O 1
ATOM 776 N N . VAL A 1 97 ? 21.189 -11.826 -3.480 1.00 76.44 97 VAL A N 1
ATOM 777 C CA . VAL A 1 97 ? 19.855 -11.263 -3.734 1.00 76.44 97 VAL A CA 1
ATOM 778 C C . VAL A 1 97 ? 20.033 -9.931 -4.448 1.00 76.44 97 VAL A C 1
ATOM 780 O O . VAL A 1 97 ? 20.654 -9.009 -3.911 1.00 76.44 97 VAL A O 1
ATOM 783 N N . ARG A 1 98 ? 19.493 -9.807 -5.663 1.00 80.25 98 ARG A N 1
ATOM 784 C CA . ARG A 1 98 ? 19.482 -8.535 -6.391 1.00 80.25 98 ARG A CA 1
ATOM 785 C C . ARG A 1 98 ? 18.346 -7.661 -5.878 1.00 80.25 98 ARG A C 1
ATOM 787 O O . ARG A 1 98 ? 17.321 -8.148 -5.412 1.00 80.25 98 ARG A O 1
ATOM 794 N N . ALA A 1 99 ? 18.483 -6.346 -6.038 1.00 77.38 99 ALA A N 1
ATOM 795 C CA . ALA A 1 99 ? 17.420 -5.404 -5.677 1.00 77.38 99 ALA A CA 1
ATOM 796 C C . ALA A 1 99 ? 16.105 -5.651 -6.447 1.00 77.38 99 ALA A C 1
ATOM 798 O O . ALA A 1 99 ? 15.043 -5.275 -5.961 1.00 77.38 99 ALA A O 1
ATOM 799 N N . THR A 1 100 ? 16.176 -6.285 -7.623 1.00 79.81 100 THR A N 1
ATOM 800 C CA . THR A 1 100 ? 15.026 -6.670 -8.456 1.00 79.81 100 THR A CA 1
ATOM 801 C C . THR A 1 100 ? 14.388 -8.002 -8.048 1.00 79.81 100 THR A C 1
ATOM 803 O O . THR A 1 100 ? 13.308 -8.320 -8.542 1.00 79.81 100 THR A O 1
ATOM 806 N N . ASP A 1 101 ? 14.998 -8.770 -7.138 1.00 84.31 101 ASP A N 1
ATOM 807 C CA . ASP A 1 101 ? 14.439 -10.013 -6.588 1.00 84.31 101 ASP A CA 1
ATOM 808 C C . ASP A 1 101 ? 13.484 -9.685 -5.414 1.00 84.31 101 ASP A C 1
ATOM 810 O O . ASP A 1 101 ? 13.676 -10.081 -4.261 1.00 84.31 101 ASP A O 1
ATOM 814 N N . VAL A 1 102 ? 12.453 -8.886 -5.713 1.00 88.06 102 VAL A N 1
ATOM 815 C CA . VAL A 1 102 ? 11.552 -8.249 -4.732 1.00 88.06 102 VAL A CA 1
ATOM 816 C C . VAL A 1 102 ? 10.786 -9.245 -3.856 1.00 88.06 102 VAL A C 1
ATOM 818 O O . VAL A 1 102 ? 10.519 -8.950 -2.686 1.00 88.06 102 VAL A O 1
ATOM 821 N N . ILE A 1 103 ? 10.480 -10.435 -4.385 1.00 91.56 103 ILE A N 1
ATOM 822 C CA . ILE A 1 103 ? 9.687 -11.477 -3.719 1.00 91.56 103 ILE A CA 1
ATOM 823 C C . ILE A 1 103 ? 10.260 -11.871 -2.359 1.00 91.56 103 ILE A C 1
ATOM 825 O O . ILE A 1 103 ? 9.517 -12.058 -1.397 1.00 91.56 103 ILE A O 1
ATOM 829 N N . HIS A 1 104 ? 11.587 -11.916 -2.231 1.00 88.81 104 HIS A N 1
ATOM 830 C CA . HIS A 1 104 ? 12.233 -12.312 -0.986 1.00 88.81 104 HIS A CA 1
ATOM 831 C C . HIS A 1 104 ? 11.885 -11.364 0.164 1.00 88.81 104 HIS A C 1
ATOM 833 O O . HIS A 1 104 ? 11.588 -11.820 1.266 1.00 88.81 104 HIS A O 1
ATOM 839 N N . THR A 1 105 ? 11.853 -10.051 -0.089 1.00 86.75 105 THR A N 1
ATOM 840 C CA . THR A 1 105 ? 11.505 -9.069 0.952 1.00 86.75 105 THR A CA 1
ATOM 841 C C . THR A 1 105 ? 10.062 -9.219 1.432 1.00 86.75 105 THR A C 1
ATOM 843 O O . THR A 1 105 ? 9.803 -9.130 2.633 1.00 86.75 105 THR A O 1
ATOM 846 N N . TRP A 1 106 ? 9.142 -9.525 0.517 1.00 91.50 106 TRP A N 1
ATOM 847 C CA . TRP A 1 106 ? 7.744 -9.788 0.837 1.00 91.50 106 TRP A CA 1
ATOM 848 C C . TRP A 1 106 ? 7.558 -11.095 1.623 1.00 91.50 106 TRP A C 1
ATOM 850 O O . TRP A 1 106 ? 6.893 -11.101 2.659 1.00 91.50 106 TRP A O 1
ATOM 860 N N . LEU A 1 107 ? 8.191 -12.192 1.191 1.00 90.19 107 LEU A N 1
ATOM 861 C CA . LEU A 1 107 ? 8.045 -13.498 1.842 1.00 90.19 107 LEU A CA 1
ATOM 862 C C . LEU A 1 107 ? 8.678 -13.547 3.239 1.00 90.19 107 LEU A C 1
ATOM 864 O O . LEU A 1 107 ? 8.095 -14.157 4.133 1.00 90.19 107 LEU A O 1
ATOM 868 N N . ILE A 1 108 ? 9.820 -12.883 3.472 1.00 87.94 108 ILE A N 1
ATOM 869 C CA . ILE A 1 108 ? 10.400 -12.773 4.828 1.00 87.94 108 ILE A CA 1
ATOM 870 C C . ILE A 1 108 ? 9.404 -12.104 5.778 1.00 87.94 108 ILE A C 1
ATOM 872 O O . ILE A 1 108 ? 9.261 -12.536 6.923 1.00 87.94 108 ILE A O 1
ATOM 876 N N . MET A 1 109 ? 8.726 -11.050 5.314 1.00 87.56 109 MET A N 1
ATOM 877 C CA . MET A 1 109 ? 7.745 -10.321 6.115 1.00 87.56 109 MET A CA 1
ATOM 878 C C . MET A 1 109 ? 6.574 -11.233 6.499 1.00 87.56 109 MET A C 1
ATOM 880 O O . MET A 1 109 ? 6.276 -11.348 7.687 1.00 87.56 109 MET A O 1
ATOM 884 N N . LEU A 1 110 ? 5.996 -11.967 5.541 1.00 90.19 110 LEU A N 1
ATOM 885 C CA . LEU A 1 110 ? 4.911 -12.912 5.832 1.00 90.19 110 LEU A CA 1
ATOM 886 C C . LEU A 1 110 ? 5.350 -14.067 6.738 1.00 90.19 110 LEU A C 1
ATOM 888 O O . LEU A 1 110 ? 4.613 -14.444 7.643 1.00 90.19 110 LEU A O 1
ATOM 892 N N . ARG A 1 111 ? 6.552 -14.623 6.538 1.00 88.31 111 ARG A N 1
ATOM 893 C CA . ARG A 1 111 ? 7.093 -15.686 7.405 1.00 88.31 111 ARG A CA 1
ATOM 894 C C . ARG A 1 111 ? 7.301 -15.197 8.835 1.00 88.31 111 ARG A C 1
ATOM 896 O O . ARG A 1 111 ? 6.928 -15.888 9.777 1.00 88.31 111 ARG A O 1
ATOM 903 N N . SER A 1 112 ? 7.839 -13.988 8.991 1.00 85.75 112 SER A N 1
ATOM 904 C CA . SER A 1 112 ? 8.012 -13.359 10.305 1.00 85.75 112 SER A CA 1
ATOM 905 C C . SER A 1 112 ? 6.664 -13.099 10.982 1.00 85.75 112 SER A C 1
ATOM 907 O O . SER A 1 112 ? 6.546 -13.293 12.188 1.00 85.75 112 SER A O 1
ATOM 909 N N . PHE A 1 113 ? 5.638 -12.711 10.216 1.00 86.19 113 PHE A N 1
ATOM 910 C CA . PHE A 1 113 ? 4.284 -12.538 10.738 1.00 86.19 113 PHE A CA 1
ATOM 911 C C . PHE A 1 113 ? 3.657 -13.871 11.165 1.00 86.19 113 PHE A C 1
ATOM 913 O O . PHE A 1 113 ? 3.211 -13.975 12.301 1.00 86.19 113 PHE A O 1
ATOM 920 N N . ASN A 1 114 ? 3.691 -14.902 10.312 1.00 87.19 114 ASN A N 1
ATOM 921 C CA . ASN A 1 114 ? 3.213 -16.252 10.646 1.00 87.19 114 ASN A CA 1
ATOM 922 C C . ASN A 1 114 ? 3.905 -16.818 11.894 1.00 87.19 114 ASN A C 1
ATOM 924 O O . ASN A 1 114 ? 3.288 -17.542 12.665 1.00 87.19 114 ASN A O 1
ATOM 928 N N . HIS A 1 115 ? 5.183 -16.495 12.109 1.00 86.25 115 HIS A N 1
ATOM 929 C CA . HIS A 1 115 ? 5.899 -16.918 13.309 1.00 86.25 115 HIS A CA 1
ATOM 930 C C . HIS A 1 115 ? 5.339 -16.286 14.590 1.00 86.25 115 HIS A C 1
ATOM 932 O O . HIS A 1 115 ? 5.179 -16.976 15.593 1.00 86.25 115 HIS A O 1
ATOM 938 N N . GLU A 1 116 ? 5.038 -14.986 14.565 1.00 82.06 116 GLU A N 1
ATOM 939 C CA . GLU A 1 116 ? 4.504 -14.269 15.731 1.00 82.06 116 GLU A CA 1
ATOM 940 C C . GLU A 1 116 ? 2.987 -14.467 15.905 1.00 82.06 116 GLU A C 1
ATOM 942 O O . GLU A 1 116 ? 2.487 -14.353 17.021 1.00 82.06 116 GLU A O 1
ATOM 947 N N . GLN A 1 117 ? 2.252 -14.754 14.825 1.00 84.12 117 GLN A N 1
ATOM 948 C CA . GLN A 1 117 ? 0.793 -14.917 14.800 1.00 84.12 117 GLN A CA 1
ATOM 949 C C . GLN A 1 117 ? 0.397 -16.207 14.049 1.00 84.12 117 GLN A C 1
ATOM 951 O O . GLN A 1 117 ? -0.217 -16.138 12.984 1.00 84.12 117 GLN A O 1
ATOM 956 N N . PRO A 1 118 ? 0.729 -17.399 14.582 1.00 84.62 118 PRO A N 1
ATOM 957 C CA . PRO A 1 118 ? 0.583 -18.672 13.863 1.00 84.62 118 PRO A CA 1
ATOM 958 C C . PRO A 1 118 ? -0.866 -19.098 13.605 1.00 84.62 118 PRO A C 1
ATOM 960 O O . PRO A 1 118 ? -1.105 -20.010 12.820 1.00 84.62 118 PRO A O 1
ATOM 963 N N . TYR A 1 119 ? -1.827 -18.467 14.276 1.00 86.94 119 TYR A N 1
ATOM 964 C CA . TYR A 1 119 ? -3.254 -18.733 14.112 1.00 86.94 119 TYR A CA 1
ATOM 965 C C . TYR A 1 119 ? -3.881 -17.944 12.955 1.00 86.94 119 TYR A C 1
ATOM 967 O O . TYR A 1 119 ? -5.006 -18.244 12.570 1.00 86.94 119 TYR A O 1
ATOM 975 N N . ILE A 1 120 ? -3.177 -16.947 12.407 1.00 88.56 120 ILE A N 1
ATOM 976 C CA . ILE A 1 120 ? -3.646 -16.197 11.244 1.00 88.56 120 ILE A CA 1
ATOM 977 C C . ILE A 1 120 ? -3.250 -16.953 9.973 1.00 88.56 120 ILE A C 1
ATOM 979 O O . ILE A 1 120 ? -2.070 -17.157 9.688 1.00 88.56 120 ILE A O 1
ATOM 983 N N . ASN A 1 121 ? -4.240 -17.327 9.170 1.00 90.56 121 ASN A N 1
ATOM 984 C CA . ASN A 1 121 ? -4.045 -17.904 7.854 1.00 90.56 121 ASN A CA 1
ATOM 985 C C . ASN A 1 121 ? -3.560 -16.837 6.858 1.00 90.56 121 ASN A C 1
ATOM 987 O O . ASN A 1 121 ? -4.363 -16.117 6.270 1.00 90.56 121 ASN A O 1
ATOM 991 N N . LEU A 1 122 ? -2.245 -16.741 6.638 1.00 92.19 122 LEU A N 1
ATOM 992 C CA . LEU A 1 122 ? -1.667 -15.893 5.584 1.00 92.19 122 LEU A CA 1
ATOM 993 C C . LEU A 1 122 ? -1.537 -16.596 4.220 1.00 92.19 122 LEU A C 1
ATOM 995 O O . LEU A 1 122 ? -0.902 -16.048 3.313 1.00 92.19 122 LEU A O 1
ATOM 999 N N . GLN A 1 123 ? -2.103 -17.795 4.043 1.00 93.38 123 GLN A N 1
ATOM 1000 C CA . GLN A 1 123 ? -1.998 -18.539 2.784 1.00 93.38 123 GLN A CA 1
ATOM 1001 C C . GLN A 1 123 ? -2.496 -17.758 1.554 1.00 93.38 123 GLN A C 1
ATOM 1003 O O . GLN A 1 123 ? -1.832 -17.849 0.514 1.00 93.38 123 GLN A O 1
ATOM 1008 N N . PRO A 1 124 ? -3.569 -16.940 1.624 1.00 94.56 124 PRO A N 1
ATOM 1009 C CA . PRO A 1 124 ? -3.979 -16.139 0.472 1.00 94.56 124 PRO A CA 1
ATOM 1010 C C . PRO A 1 124 ? -2.906 -15.121 0.046 1.00 94.56 124 PRO A C 1
ATOM 1012 O O . PRO A 1 124 ? -2.646 -14.977 -1.148 1.00 94.56 124 PRO A O 1
ATOM 1015 N N . LEU A 1 125 ? -2.200 -14.480 0.990 1.00 95.25 125 LEU A N 1
ATOM 1016 C CA . LEU A 1 125 ? -1.092 -13.566 0.666 1.00 95.25 125 LEU A CA 1
ATOM 1017 C C . LEU A 1 125 ? 0.131 -14.293 0.102 1.00 95.25 125 LEU A C 1
ATOM 1019 O O . LEU A 1 125 ? 0.753 -13.789 -0.833 1.00 95.25 125 LEU A O 1
ATOM 1023 N N . HIS A 1 126 ? 0.479 -15.469 0.639 1.00 94.62 126 HIS A N 1
ATOM 1024 C CA . HIS A 1 126 ? 1.557 -16.293 0.071 1.00 94.62 126 HIS A CA 1
ATOM 1025 C C . HIS A 1 126 ? 1.235 -16.690 -1.370 1.00 94.62 126 HIS A C 1
ATOM 1027 O O . HIS A 1 126 ? 2.068 -16.511 -2.258 1.00 94.62 126 HIS A O 1
ATOM 1033 N N . SER A 1 127 ? 0.013 -17.167 -1.610 1.00 96.19 127 SER A N 1
ATOM 1034 C CA . SER A 1 127 ? -0.459 -17.577 -2.937 1.00 96.19 127 SER A CA 1
ATOM 1035 C C . SER A 1 127 ? -0.450 -16.402 -3.916 1.00 96.19 127 SER A C 1
ATOM 1037 O O . SER A 1 127 ? 0.074 -16.530 -5.022 1.00 96.19 127 SER A O 1
ATOM 1039 N N . PHE A 1 128 ? -0.928 -15.228 -3.485 1.00 97.19 128 PHE A N 1
ATOM 1040 C CA . PHE A 1 128 ? -0.885 -13.996 -4.272 1.00 97.19 128 PHE A CA 1
ATOM 1041 C C . PHE A 1 128 ? 0.543 -13.611 -4.675 1.00 97.19 128 PHE A C 1
ATOM 1043 O O . PHE A 1 128 ? 0.815 -13.407 -5.857 1.00 97.19 128 PHE A O 1
ATOM 1050 N N . LEU A 1 129 ? 1.463 -13.517 -3.710 1.00 96.44 129 LEU A N 1
ATOM 1051 C CA . LEU A 1 129 ? 2.832 -13.071 -3.972 1.00 96.44 129 LEU A CA 1
ATOM 1052 C C . LEU A 1 129 ? 3.602 -14.059 -4.847 1.00 96.44 129 LEU A C 1
ATOM 1054 O O . LEU A 1 129 ? 4.300 -13.631 -5.761 1.00 96.44 129 LEU A O 1
ATOM 1058 N N . ASN A 1 130 ? 3.452 -15.363 -4.604 1.00 95.56 130 ASN A N 1
ATOM 1059 C CA . ASN A 1 130 ? 4.080 -16.393 -5.430 1.00 95.56 130 ASN A CA 1
ATOM 1060 C C . ASN A 1 130 ? 3.536 -16.357 -6.860 1.00 95.56 130 ASN A C 1
ATOM 1062 O O . ASN A 1 130 ? 4.308 -16.411 -7.815 1.00 95.56 130 ASN A O 1
ATOM 1066 N N . HIS A 1 131 ? 2.219 -16.212 -7.024 1.00 95.88 131 HIS A N 1
ATOM 1067 C CA . HIS A 1 131 ? 1.617 -16.077 -8.344 1.00 95.88 131 HIS A CA 1
ATOM 1068 C C . HIS A 1 131 ? 2.088 -14.805 -9.058 1.00 95.88 131 HIS A C 1
ATOM 1070 O O . HIS A 1 131 ? 2.485 -14.857 -10.222 1.00 95.88 131 HIS A O 1
ATOM 1076 N N . ARG A 1 132 ? 2.124 -13.662 -8.362 1.00 95.12 132 ARG A N 1
ATOM 1077 C CA . ARG A 1 132 ? 2.615 -12.407 -8.942 1.00 95.12 132 ARG A CA 1
ATOM 1078 C C . ARG A 1 132 ? 4.090 -12.495 -9.325 1.00 95.12 132 ARG A C 1
ATOM 1080 O O . ARG A 1 132 ? 4.451 -11.981 -10.381 1.00 95.12 132 ARG A O 1
ATOM 1087 N N . ASP A 1 133 ? 4.912 -13.179 -8.529 1.00 94.88 133 ASP A N 1
ATOM 1088 C CA . ASP A 1 133 ? 6.314 -13.441 -8.856 1.00 94.88 133 ASP A CA 1
ATOM 1089 C C . ASP A 1 133 ? 6.453 -14.286 -10.126 1.00 94.88 133 ASP A C 1
ATOM 1091 O O . ASP A 1 133 ? 7.179 -13.897 -11.037 1.00 94.88 133 ASP A O 1
ATOM 1095 N N . GLN A 1 134 ? 5.691 -15.378 -10.248 1.00 95.25 134 GLN A N 1
ATOM 1096 C CA . GLN A 1 134 ? 5.676 -16.214 -11.455 1.00 95.25 134 GLN A CA 1
ATOM 1097 C C . GLN A 1 134 ? 5.322 -15.405 -12.709 1.00 95.25 134 GLN A C 1
ATOM 1099 O O . GLN A 1 134 ? 5.980 -15.543 -13.740 1.00 95.25 134 GLN A O 1
ATOM 1104 N N . LEU A 1 135 ? 4.315 -14.528 -12.621 1.00 94.50 135 LEU A N 1
ATOM 1105 C CA . LEU A 1 135 ? 3.945 -13.634 -13.722 1.00 94.50 135 LEU A CA 1
ATOM 1106 C C . LEU A 1 135 ? 5.026 -12.581 -14.010 1.00 94.50 135 LEU A C 1
ATOM 1108 O O . LEU A 1 135 ? 5.154 -12.127 -15.146 1.00 94.50 135 LEU A O 1
ATOM 1112 N N . TYR A 1 136 ? 5.799 -12.195 -12.994 1.00 93.50 136 TYR A N 1
ATOM 1113 C CA . TYR A 1 136 ? 6.862 -11.205 -13.103 1.00 93.50 136 TYR A CA 1
ATOM 1114 C C . TYR A 1 136 ? 8.168 -11.773 -13.674 1.00 93.50 136 TYR A C 1
ATOM 1116 O O . TYR A 1 136 ? 8.890 -11.033 -14.339 1.00 93.50 136 TYR A O 1
ATOM 1124 N N . GLN A 1 137 ? 8.476 -13.063 -13.493 1.00 92.81 137 GLN A N 1
ATOM 1125 C CA . GLN A 1 137 ? 9.749 -13.644 -13.952 1.00 92.81 137 GLN A CA 1
ATOM 1126 C C . GLN A 1 137 ? 10.052 -13.404 -15.448 1.00 92.81 137 GLN A C 1
ATOM 1128 O O . GLN A 1 137 ? 11.173 -12.988 -15.750 1.00 92.81 137 GLN A O 1
ATOM 1133 N N . PRO A 1 138 ? 9.104 -13.565 -16.398 1.00 92.75 138 PRO A N 1
ATOM 1134 C CA . PRO A 1 138 ? 9.355 -13.238 -17.804 1.00 92.75 138 PRO A CA 1
ATOM 1135 C C . PRO A 1 138 ? 9.646 -11.749 -18.030 1.00 92.75 138 PRO A C 1
ATOM 1137 O O . PRO A 1 138 ? 10.542 -11.403 -18.797 1.00 92.75 138 PRO A O 1
ATOM 1140 N N . ILE A 1 139 ? 8.925 -10.865 -17.332 1.00 91.88 139 ILE A N 1
ATOM 1141 C CA . ILE A 1 139 ? 9.101 -9.405 -17.408 1.00 91.88 139 ILE A CA 1
ATOM 1142 C C . ILE A 1 139 ? 10.487 -9.023 -16.886 1.00 91.88 139 ILE A C 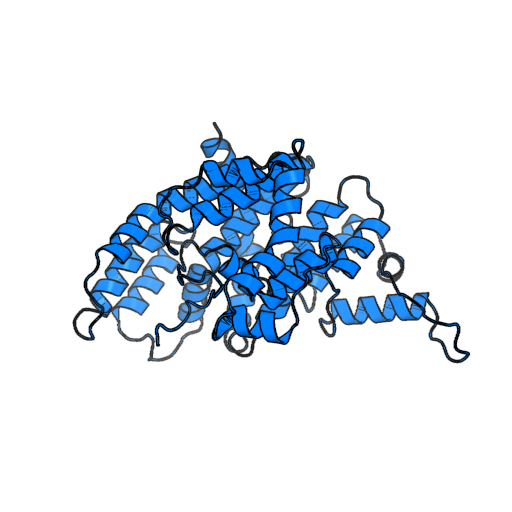1
ATOM 1144 O O . ILE A 1 139 ? 11.214 -8.250 -17.505 1.00 91.88 139 ILE A O 1
ATOM 1148 N N . LYS A 1 140 ? 10.882 -9.612 -15.759 1.00 90.44 140 LYS A N 1
ATOM 1149 C CA . LYS A 1 140 ? 12.196 -9.426 -15.156 1.00 90.44 140 LYS A CA 1
ATOM 1150 C C . LYS A 1 140 ? 13.313 -9.929 -16.062 1.00 90.44 140 LYS A C 1
ATOM 1152 O O . LYS A 1 140 ? 14.310 -9.238 -16.222 1.00 90.44 140 LYS A O 1
ATOM 1157 N N . HIS A 1 141 ? 13.139 -11.094 -16.684 1.00 91.19 141 HIS A N 1
ATOM 1158 C CA . HIS A 1 141 ? 14.092 -11.614 -17.659 1.00 91.19 141 HIS A CA 1
ATOM 1159 C C . HIS A 1 141 ? 14.258 -10.662 -18.848 1.00 91.19 141 HIS A C 1
ATOM 1161 O O . HIS A 1 141 ? 15.385 -10.364 -19.234 1.00 91.19 141 HIS A O 1
ATOM 1167 N N . PHE A 1 142 ? 13.159 -10.125 -19.385 1.00 91.38 142 PHE A N 1
ATOM 1168 C CA . PHE A 1 142 ? 13.215 -9.102 -20.427 1.00 91.38 142 PHE A CA 1
ATOM 1169 C C . PHE A 1 142 ? 14.015 -7.869 -19.970 1.00 91.38 142 PHE A C 1
ATOM 1171 O O . PHE A 1 142 ? 14.962 -7.476 -20.643 1.00 91.38 142 PHE A O 1
ATOM 1178 N N . ILE A 1 143 ? 13.715 -7.310 -18.792 1.00 87.69 143 ILE A N 1
ATOM 1179 C CA . ILE A 1 143 ? 14.443 -6.154 -18.233 1.00 87.69 143 ILE A CA 1
ATOM 1180 C C . ILE A 1 143 ? 15.937 -6.457 -18.031 1.00 87.69 143 ILE A C 1
ATOM 1182 O O . ILE A 1 143 ? 16.781 -5.606 -18.302 1.00 87.69 143 ILE A O 1
ATOM 1186 N N . ASP A 1 144 ? 16.271 -7.653 -17.547 1.00 86.69 144 ASP A N 1
ATOM 1187 C CA . ASP A 1 144 ? 17.651 -8.057 -17.260 1.00 86.69 144 ASP A CA 1
ATOM 1188 C C . ASP A 1 144 ? 18.473 -8.294 -18.546 1.00 86.69 144 ASP A C 1
ATOM 1190 O O . ASP A 1 144 ? 19.701 -8.210 -18.511 1.00 86.69 144 ASP A O 1
ATOM 1194 N N . THR A 1 145 ? 17.815 -8.613 -19.666 1.00 90.38 145 THR A N 1
ATOM 1195 C CA . THR A 1 145 ? 18.465 -8.978 -20.940 1.00 90.38 145 THR A CA 1
ATOM 1196 C C . THR A 1 145 ? 18.381 -7.903 -22.018 1.00 90.38 145 THR A C 1
ATOM 1198 O O . THR A 1 145 ? 19.141 -7.968 -22.987 1.00 90.38 145 THR A O 1
ATOM 1201 N N . MET A 1 146 ? 17.485 -6.921 -21.878 1.00 89.44 146 MET A N 1
ATOM 1202 C CA . MET A 1 146 ? 17.291 -5.897 -22.899 1.00 89.44 146 MET A CA 1
ATOM 1203 C C . MET A 1 146 ? 18.564 -5.058 -23.103 1.00 89.44 146 MET A C 1
ATOM 1205 O O . MET A 1 146 ? 19.302 -4.784 -22.147 1.00 89.44 146 MET A O 1
ATOM 1209 N N . PRO A 1 147 ? 18.844 -4.618 -24.344 1.00 91.50 147 PRO A N 1
ATOM 1210 C CA . PRO A 1 147 ? 19.949 -3.708 -24.594 1.00 91.50 147 PRO A CA 1
ATOM 1211 C C . PRO A 1 147 ? 19.723 -2.378 -23.866 1.00 91.50 147 PRO A C 1
ATOM 1213 O O . PRO A 1 147 ? 18.613 -2.032 -23.458 1.00 91.50 147 PRO A O 1
ATOM 1216 N N . LYS A 1 148 ? 20.797 -1.596 -23.711 1.00 89.69 148 LYS A N 1
ATOM 1217 C CA . LYS A 1 148 ? 20.679 -0.246 -23.151 1.00 89.69 148 LYS A CA 1
ATOM 1218 C C . LYS A 1 148 ? 19.700 0.575 -23.993 1.00 89.69 148 LYS A C 1
ATOM 1220 O O . LYS A 1 148 ? 19.802 0.581 -25.220 1.00 89.69 148 LYS A O 1
ATOM 1225 N N . LEU A 1 149 ? 18.804 1.281 -23.307 1.00 87.69 149 LEU A N 1
ATOM 1226 C CA . LEU A 1 149 ? 17.871 2.216 -23.927 1.00 87.69 149 LEU A CA 1
ATOM 1227 C C . LEU A 1 149 ? 18.647 3.318 -24.661 1.00 87.69 149 LEU A C 1
ATOM 1229 O O . LEU A 1 149 ? 19.489 4.000 -24.071 1.00 87.69 149 LEU A O 1
ATOM 1233 N N . THR A 1 150 ? 18.345 3.473 -25.943 1.00 90.19 150 THR A N 1
ATOM 1234 C CA . THR A 1 150 ? 18.779 4.557 -26.824 1.00 90.19 150 THR A CA 1
ATOM 1235 C C . THR A 1 150 ? 17.545 5.184 -27.460 1.00 90.19 150 THR A C 1
ATOM 1237 O O . THR A 1 150 ? 16.483 4.568 -27.498 1.00 90.19 150 THR A O 1
ATOM 1240 N N . THR A 1 151 ? 17.675 6.396 -27.997 1.00 86.38 151 THR A N 1
ATOM 1241 C CA . THR A 1 151 ? 16.577 7.047 -28.729 1.00 86.38 151 THR A CA 1
ATOM 1242 C C . THR A 1 151 ? 16.048 6.169 -29.870 1.00 86.38 151 THR A C 1
ATOM 1244 O O . THR A 1 151 ? 14.850 6.155 -30.118 1.00 86.38 151 THR A O 1
ATOM 1247 N N . ASP A 1 152 ? 16.922 5.384 -30.508 1.00 87.12 152 ASP A N 1
ATOM 1248 C CA . ASP A 1 152 ? 16.576 4.562 -31.673 1.00 87.12 152 ASP A CA 1
ATOM 1249 C C . ASP A 1 152 ? 15.802 3.281 -31.320 1.00 87.12 152 ASP A C 1
ATOM 1251 O O . ASP A 1 152 ? 15.066 2.769 -32.157 1.00 87.12 152 ASP A O 1
ATOM 1255 N N . ASN A 1 153 ? 15.965 2.743 -30.103 1.00 90.00 153 ASN A N 1
ATOM 1256 C CA . ASN A 1 153 ? 15.325 1.486 -29.685 1.00 90.00 153 ASN A CA 1
ATOM 1257 C C . ASN A 1 153 ? 14.274 1.661 -28.575 1.00 90.00 153 ASN A C 1
ATOM 1259 O O . ASN A 1 153 ? 13.604 0.696 -28.209 1.00 90.00 153 ASN A O 1
ATOM 1263 N N . GLN A 1 154 ? 14.115 2.871 -28.028 1.00 88.44 154 GLN A N 1
ATOM 1264 C CA . GLN A 1 154 ? 13.264 3.125 -26.866 1.00 88.44 154 GLN A CA 1
ATOM 1265 C C . GLN A 1 154 ? 11.808 2.719 -27.111 1.00 88.44 154 GLN A C 1
ATOM 1267 O O . GLN A 1 154 ? 11.245 1.990 -26.296 1.00 88.44 154 GLN A O 1
ATOM 1272 N N . THR A 1 155 ? 11.199 3.158 -28.213 1.00 88.88 155 THR A N 1
ATOM 1273 C CA . THR A 1 155 ? 9.790 2.865 -28.513 1.00 88.88 155 THR A CA 1
ATOM 1274 C C . THR A 1 155 ? 9.567 1.364 -28.697 1.00 88.88 155 THR A C 1
ATOM 1276 O O . THR A 1 155 ? 8.660 0.804 -28.087 1.00 88.88 155 THR A O 1
ATOM 1279 N N . GLU A 1 156 ? 10.432 0.679 -29.452 1.00 91.25 156 GLU A N 1
ATOM 1280 C CA . GLU A 1 156 ? 10.355 -0.774 -29.665 1.00 91.25 156 GLU A CA 1
ATOM 1281 C C . GLU A 1 156 ? 10.471 -1.557 -28.348 1.00 91.25 156 GLU A C 1
ATOM 1283 O O . GLU A 1 156 ? 9.669 -2.457 -28.077 1.00 91.25 156 GLU A O 1
ATOM 1288 N N . LEU A 1 157 ? 11.436 -1.194 -27.495 1.00 91.31 157 LEU A N 1
ATOM 1289 C CA . LEU A 1 157 ? 11.646 -1.849 -26.204 1.00 91.31 157 LEU A CA 1
ATOM 1290 C C . LEU A 1 157 ? 10.501 -1.578 -25.226 1.00 91.31 157 LEU A C 1
ATOM 1292 O O . LEU A 1 157 ? 10.085 -2.490 -24.511 1.00 91.31 157 LEU A O 1
ATOM 1296 N N . LEU A 1 158 ? 9.966 -0.353 -25.203 1.00 88.88 158 LEU A N 1
ATOM 1297 C CA . LEU A 1 158 ? 8.803 -0.019 -24.384 1.00 88.88 158 LEU A CA 1
ATOM 1298 C C . LEU A 1 158 ? 7.569 -0.793 -24.852 1.00 88.88 158 LEU A C 1
ATOM 1300 O O . LEU A 1 158 ? 6.912 -1.428 -24.030 1.00 88.88 158 LEU A O 1
ATOM 1304 N N . VAL A 1 159 ? 7.276 -0.810 -26.155 1.00 91.31 159 VAL A N 1
ATOM 1305 C CA . VAL A 1 159 ? 6.158 -1.591 -26.707 1.00 91.31 159 VAL A CA 1
ATOM 1306 C C . VAL A 1 159 ? 6.315 -3.070 -26.354 1.00 91.31 159 VAL A C 1
ATOM 1308 O O . VAL A 1 159 ? 5.372 -3.667 -25.839 1.00 91.31 159 VAL A O 1
ATOM 1311 N N . SER A 1 160 ? 7.509 -3.641 -26.531 1.00 93.19 160 SER A N 1
ATOM 1312 C CA . SER A 1 160 ? 7.799 -5.041 -26.186 1.00 93.19 160 SER A CA 1
ATOM 1313 C C . SER A 1 160 ? 7.572 -5.331 -24.699 1.00 93.19 160 SER A C 1
ATOM 1315 O O . SER A 1 160 ? 6.955 -6.337 -24.341 1.00 93.19 160 SER A O 1
ATOM 1317 N N . PHE A 1 161 ? 8.007 -4.424 -23.819 1.00 92.12 161 PHE A N 1
ATOM 1318 C CA . PHE A 1 161 ? 7.759 -4.522 -22.382 1.00 92.12 161 PHE A CA 1
ATOM 1319 C C . PHE A 1 161 ? 6.257 -4.535 -22.063 1.00 92.12 161 PHE A C 1
ATOM 1321 O O . PHE A 1 161 ? 5.784 -5.421 -21.349 1.00 92.12 161 PHE A O 1
ATOM 1328 N N . TYR A 1 162 ? 5.488 -3.581 -22.599 1.00 92.50 162 TYR A N 1
ATOM 1329 C CA . TYR A 1 162 ? 4.053 -3.484 -22.321 1.00 92.50 162 TYR A CA 1
ATOM 1330 C C . TYR A 1 162 ? 3.267 -4.652 -22.925 1.00 92.50 162 TYR A C 1
ATOM 1332 O O . TYR A 1 162 ? 2.359 -5.164 -22.274 1.00 92.50 162 TYR A O 1
ATOM 1340 N N . GLN A 1 163 ? 3.641 -5.138 -24.111 1.00 94.19 163 GLN A N 1
ATOM 1341 C CA . GLN A 1 163 ? 3.045 -6.337 -24.714 1.00 94.19 163 GLN A CA 1
ATOM 1342 C C . GLN A 1 163 ? 3.251 -7.582 -23.848 1.00 94.19 163 GLN A C 1
ATOM 1344 O O . GLN A 1 163 ? 2.375 -8.441 -23.784 1.00 94.19 163 GLN A O 1
ATOM 1349 N N . LEU A 1 164 ? 4.390 -7.674 -23.160 1.00 94.25 164 LEU A N 1
ATOM 1350 C CA . LEU A 1 164 ? 4.671 -8.765 -22.235 1.00 94.25 164 LEU A CA 1
ATOM 1351 C C . LEU A 1 164 ? 3.911 -8.615 -20.909 1.00 94.25 164 LEU A C 1
ATOM 1353 O O . LEU A 1 164 ? 3.427 -9.609 -20.361 1.00 94.25 164 LEU A O 1
ATOM 1357 N N . ALA A 1 165 ? 3.819 -7.392 -20.386 1.00 93.94 165 ALA A N 1
ATOM 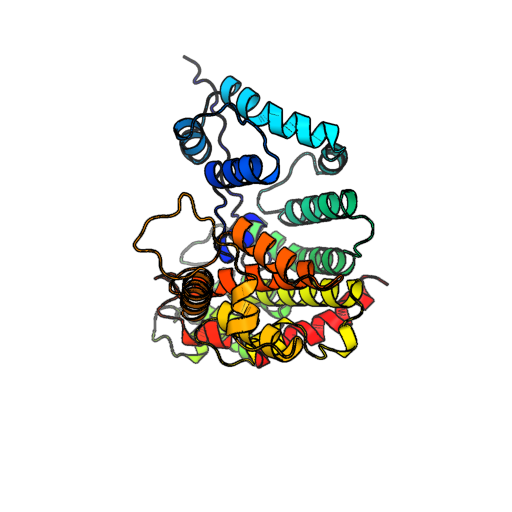1358 C CA . ALA A 1 165 ? 3.367 -7.143 -19.024 1.00 93.94 165 ALA A CA 1
ATOM 1359 C C . ALA A 1 165 ? 1.851 -6.906 -18.890 1.00 93.94 165 ALA A C 1
ATOM 1361 O O . ALA A 1 165 ? 1.237 -7.415 -17.951 1.00 93.94 165 ALA A O 1
ATOM 1362 N N . LEU A 1 166 ? 1.225 -6.191 -19.832 1.00 94.88 166 LEU A N 1
ATOM 1363 C CA . LEU A 1 166 ? -0.211 -5.878 -19.797 1.00 94.88 166 LEU A CA 1
ATOM 1364 C C . LEU A 1 166 ? -1.114 -7.119 -19.740 1.00 94.88 166 LEU A C 1
ATOM 1366 O O . LEU A 1 166 ? -2.031 -7.120 -18.916 1.00 94.88 166 LEU A O 1
ATOM 1370 N N . PRO A 1 167 ? -0.844 -8.214 -20.482 1.00 95.44 167 PRO A N 1
ATOM 1371 C CA . PRO A 1 167 ? -1.665 -9.424 -20.402 1.00 95.44 167 PRO A CA 1
ATOM 1372 C C . PRO A 1 167 ? -1.635 -10.122 -19.037 1.00 95.44 167 PRO A C 1
ATOM 1374 O O . PRO A 1 167 ? -2.340 -11.109 -18.843 1.00 95.44 167 PRO A O 1
ATOM 1377 N N . LYS A 1 168 ? -0.771 -9.682 -18.113 1.00 94.69 168 LYS A N 1
ATOM 1378 C CA . LYS A 1 168 ? -0.650 -10.228 -16.756 1.00 94.69 168 LYS A CA 1
ATOM 1379 C C . LYS A 1 168 ? -1.388 -9.384 -15.703 1.00 94.69 168 LYS A C 1
ATOM 1381 O O . LYS A 1 168 ? -1.314 -9.682 -14.515 1.00 94.69 168 LYS A O 1
ATOM 1386 N N . THR A 1 169 ? -2.084 -8.336 -16.139 1.00 95.44 169 THR A N 1
ATOM 1387 C CA . THR A 1 169 ? -2.909 -7.453 -15.300 1.00 95.44 169 THR A CA 1
ATOM 1388 C C . THR A 1 169 ? -4.388 -7.794 -15.397 1.00 95.44 169 THR A C 1
ATOM 1390 O O . THR A 1 169 ? -4.788 -8.596 -16.241 1.00 95.44 169 THR A O 1
ATOM 1393 N N . LEU A 1 170 ? -5.212 -7.147 -14.569 1.00 95.94 170 LEU A N 1
ATOM 1394 C CA . LEU A 1 170 ? -6.674 -7.230 -14.668 1.00 95.94 170 LEU A CA 1
ATOM 1395 C C . LEU A 1 170 ? -7.293 -6.118 -15.527 1.00 95.94 170 LEU A C 1
ATOM 1397 O O . LEU A 1 170 ? -8.500 -5.885 -15.463 1.00 95.94 170 LEU A O 1
ATOM 1401 N N . LEU A 1 171 ? -6.487 -5.426 -16.336 1.00 95.31 171 LEU A N 1
ATOM 1402 C CA . LEU A 1 171 ? -6.997 -4.444 -17.288 1.00 95.31 171 LEU A CA 1
ATOM 1403 C C . LEU A 1 171 ? -7.796 -5.134 -18.402 1.00 95.31 171 LEU A C 1
ATOM 1405 O O . LEU A 1 171 ? -7.429 -6.217 -18.867 1.00 95.31 171 LEU A O 1
ATOM 1409 N N . SER A 1 172 ? -8.861 -4.484 -18.872 1.00 95.50 172 SER A N 1
ATOM 1410 C CA . SER A 1 172 ? -9.658 -4.975 -20.001 1.00 95.50 172 SER A CA 1
ATOM 1411 C C . SER A 1 172 ? -8.837 -4.977 -21.297 1.00 95.50 172 SER A C 1
ATOM 1413 O O . SER A 1 172 ? -7.852 -4.252 -21.433 1.00 95.50 172 SER A O 1
ATOM 1415 N N . GLN A 1 173 ? -9.243 -5.763 -22.299 1.00 95.38 173 GLN A N 1
ATOM 1416 C CA . GLN A 1 173 ? -8.539 -5.774 -23.589 1.00 95.38 173 GLN A CA 1
ATOM 1417 C C . GLN A 1 173 ? -8.524 -4.396 -24.268 1.00 95.38 173 GLN A C 1
ATOM 1419 O O . GLN A 1 173 ? -7.575 -4.076 -24.979 1.00 95.38 173 GLN A O 1
ATOM 1424 N N . GLU A 1 174 ? -9.564 -3.589 -24.065 1.00 94.00 174 GLU A N 1
ATOM 1425 C CA . GLU A 1 174 ? -9.641 -2.223 -24.587 1.00 94.00 174 GLU A CA 1
ATOM 1426 C C . GLU A 1 174 ? -8.647 -1.305 -23.869 1.00 94.00 174 GLU A C 1
ATOM 1428 O O . GLU A 1 174 ? -7.881 -0.608 -24.530 1.00 94.00 174 GLU A O 1
ATOM 1433 N N . GLU A 1 175 ? -8.570 -1.387 -22.538 1.00 94.56 175 GLU A N 1
ATOM 1434 C CA . GLU A 1 175 ? -7.595 -0.639 -21.730 1.00 94.56 175 GLU A CA 1
ATOM 1435 C C . GLU A 1 175 ? -6.152 -1.008 -22.106 1.00 94.56 175 GLU A C 1
ATOM 1437 O O . GLU A 1 175 ? -5.298 -0.137 -22.265 1.00 94.56 175 GLU A O 1
ATOM 1442 N N . GLN A 1 176 ? -5.874 -2.301 -22.308 1.00 94.94 176 GLN A N 1
ATOM 1443 C CA . GLN A 1 176 ? -4.554 -2.770 -22.735 1.00 94.94 176 GLN A CA 1
ATOM 1444 C C . GLN A 1 176 ? -4.185 -2.243 -24.129 1.00 94.94 176 GLN A C 1
ATOM 1446 O O . GLN A 1 176 ? -3.055 -1.798 -24.341 1.00 94.94 176 GLN A O 1
ATOM 1451 N N . LYS A 1 177 ? -5.128 -2.266 -25.081 1.00 92.25 177 LYS A N 1
ATOM 1452 C CA . LYS A 1 177 ? -4.921 -1.718 -26.432 1.00 92.25 177 LYS A CA 1
ATOM 1453 C C . LYS A 1 177 ? -4.649 -0.222 -26.395 1.00 92.25 177 LYS A C 1
ATOM 1455 O O . LYS A 1 177 ? -3.767 0.233 -27.119 1.00 92.25 177 LYS A O 1
ATOM 1460 N N . GLU A 1 178 ? -5.365 0.521 -25.556 1.00 90.81 178 GLU A N 1
ATOM 1461 C CA . GLU A 1 178 ? -5.153 1.959 -25.423 1.00 90.81 178 GLU A CA 1
ATOM 1462 C C . GLU A 1 178 ? -3.748 2.258 -24.891 1.00 90.81 178 GLU A C 1
ATOM 1464 O O . GLU A 1 178 ? -3.023 3.042 -25.493 1.00 90.81 178 GLU A O 1
ATOM 1469 N N . ILE A 1 179 ? -3.290 1.558 -23.849 1.00 90.44 179 ILE A N 1
ATOM 1470 C CA . ILE A 1 179 ? -1.924 1.739 -23.329 1.00 90.44 179 ILE A CA 1
ATOM 1471 C C . ILE A 1 179 ? -0.874 1.413 -24.394 1.00 90.44 179 ILE A C 1
ATOM 1473 O O . ILE A 1 179 ? 0.079 2.171 -24.571 1.00 90.44 179 ILE A O 1
ATOM 1477 N N . LEU A 1 180 ? -1.045 0.316 -25.137 1.00 90.56 180 LEU A N 1
ATOM 1478 C CA . LEU A 1 180 ? -0.127 -0.036 -26.222 1.00 90.56 180 LEU A CA 1
ATOM 1479 C C . LEU A 1 180 ? -0.099 1.024 -27.321 1.00 90.56 180 LEU A C 1
ATOM 1481 O O . LEU A 1 180 ? 0.979 1.355 -27.812 1.00 90.56 180 LEU A O 1
ATOM 1485 N N . ARG A 1 181 ? -1.262 1.576 -27.681 1.00 88.81 181 ARG A N 1
ATOM 1486 C CA . ARG A 1 181 ? -1.370 2.668 -28.652 1.00 88.81 181 ARG A CA 1
ATOM 1487 C C . ARG A 1 181 ? -0.571 3.887 -28.193 1.00 88.81 181 ARG A C 1
ATOM 1489 O O . ARG A 1 181 ? 0.195 4.422 -28.986 1.00 88.81 181 ARG A O 1
ATOM 1496 N N . LEU A 1 182 ? -0.703 4.268 -26.921 1.00 86.19 182 LEU A N 1
ATOM 1497 C CA . LEU A 1 182 ? -0.016 5.425 -26.333 1.00 86.19 182 LEU A CA 1
ATOM 1498 C C . LEU A 1 182 ? 1.499 5.263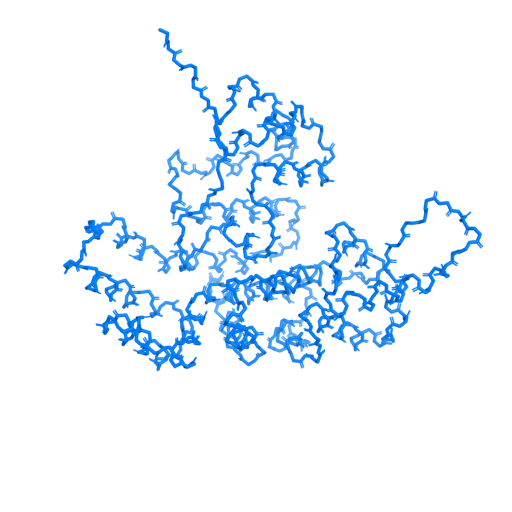 -26.291 1.00 86.19 182 LEU A C 1
ATOM 1500 O O . LEU A 1 182 ? 2.237 6.207 -26.558 1.00 86.19 182 LEU A O 1
ATOM 1504 N N . VAL A 1 183 ? 1.967 4.064 -25.953 1.00 85.75 183 VAL A N 1
ATOM 1505 C CA . VAL A 1 183 ? 3.402 3.770 -25.897 1.00 85.75 183 VAL A CA 1
ATOM 1506 C C . VAL A 1 183 ? 4.009 3.719 -27.302 1.00 85.75 183 VAL A C 1
ATOM 1508 O O . VAL A 1 183 ? 5.165 4.092 -27.477 1.00 85.75 183 VAL A O 1
ATOM 1511 N N . ALA A 1 184 ? 3.243 3.280 -28.304 1.00 83.88 184 ALA A N 1
ATOM 1512 C CA . ALA A 1 184 ? 3.717 3.144 -29.678 1.00 83.88 184 ALA A CA 1
ATOM 1513 C C . ALA A 1 184 ? 3.758 4.462 -30.469 1.00 83.88 184 ALA A C 1
ATOM 1515 O O . ALA A 1 184 ? 4.518 4.552 -31.431 1.00 83.88 184 ALA A O 1
ATOM 1516 N N . SER A 1 185 ? 2.944 5.463 -30.122 1.00 75.69 185 SER A N 1
ATOM 1517 C CA . SER A 1 185 ? 2.786 6.665 -30.952 1.00 75.69 185 SER A CA 1
ATOM 1518 C C . SER A 1 185 ? 3.750 7.813 -30.635 1.00 75.69 185 SER A C 1
ATOM 1520 O O . SER A 1 185 ? 3.651 8.857 -31.272 1.00 75.69 185 SER A O 1
ATOM 1522 N N . ASP A 1 186 ? 4.654 7.673 -29.654 1.00 62.25 186 ASP A N 1
ATOM 1523 C CA . ASP A 1 186 ? 5.458 8.782 -29.087 1.00 62.25 186 ASP A CA 1
ATOM 1524 C C . ASP A 1 186 ? 4.607 9.994 -28.606 1.00 62.25 186 ASP A C 1
ATOM 1526 O O . ASP A 1 186 ? 5.139 10.997 -28.121 1.00 62.25 186 ASP A O 1
ATOM 1530 N N . ASP A 1 187 ? 3.268 9.884 -28.641 1.00 56.12 187 ASP A N 1
ATOM 1531 C CA . ASP A 1 187 ? 2.293 10.906 -28.232 1.00 56.12 187 ASP A CA 1
ATOM 1532 C C . ASP A 1 187 ? 2.135 11.0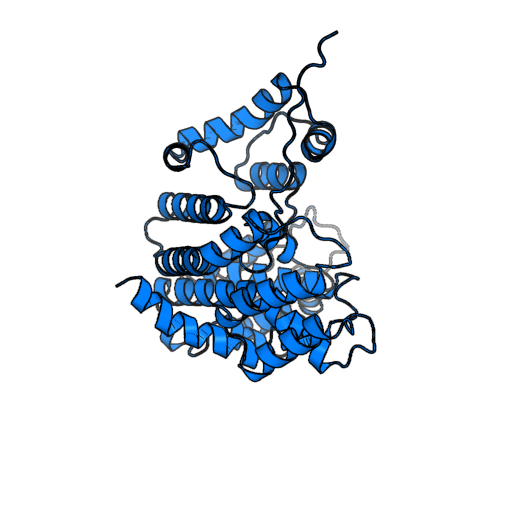00 -26.711 1.00 56.12 187 ASP A C 1
ATOM 1534 O O . ASP A 1 187 ? 1.273 11.728 -26.226 1.00 56.12 187 ASP A O 1
ATOM 1538 N N . MET A 1 188 ? 3.007 10.365 -25.921 1.00 53.25 188 MET A N 1
ATOM 1539 C CA . MET A 1 188 ? 3.110 10.648 -24.480 1.00 53.25 188 MET A CA 1
ATOM 1540 C C . MET A 1 188 ? 3.215 12.164 -24.196 1.00 53.25 188 MET A C 1
ATOM 1542 O O . MET A 1 188 ? 2.837 12.615 -23.119 1.00 53.25 188 MET A O 1
ATOM 1546 N N . ASN A 1 189 ? 3.699 12.949 -25.170 1.00 49.69 189 ASN A N 1
ATOM 1547 C CA . ASN A 1 189 ? 3.838 14.404 -25.096 1.00 49.69 189 ASN A CA 1
ATOM 1548 C C . ASN A 1 189 ? 2.728 15.211 -25.808 1.00 49.69 189 ASN A C 1
ATOM 1550 O O . ASN A 1 189 ? 2.752 16.441 -25.730 1.00 49.69 189 ASN A O 1
ATOM 1554 N N . ARG A 1 190 ? 1.786 14.585 -26.531 1.00 49.06 190 ARG A N 1
ATOM 1555 C CA . ARG A 1 190 ? 0.748 15.282 -27.315 1.00 49.06 190 ARG A CA 1
ATOM 1556 C C . ARG A 1 190 ? -0.638 15.014 -26.734 1.00 49.06 190 ARG A C 1
ATOM 1558 O O . ARG A 1 190 ? -1.178 13.930 -26.871 1.00 49.06 190 ARG A O 1
ATOM 1565 N N . GLU A 1 191 ? -1.177 16.052 -26.096 1.00 47.88 191 GLU A N 1
ATOM 1566 C CA . GLU A 1 191 ? -2.548 16.168 -25.580 1.00 47.88 191 GLU A CA 1
ATOM 1567 C C . GLU A 1 191 ? -3.065 14.944 -24.810 1.00 47.88 191 GLU A C 1
ATOM 1569 O O . GLU A 1 191 ? -3.717 14.037 -25.327 1.00 47.88 191 GLU A O 1
ATOM 1574 N N . GLU A 1 192 ? -2.816 14.984 -23.503 1.00 56.31 192 GLU A N 1
ATOM 1575 C CA . GLU A 1 192 ? -3.392 14.086 -22.512 1.00 56.31 192 GLU A CA 1
ATOM 1576 C C . GLU A 1 192 ? -4.928 14.210 -22.487 1.00 56.31 192 GLU A C 1
ATOM 1578 O O . GLU A 1 192 ? -5.502 14.981 -21.714 1.00 56.31 192 GLU A O 1
ATOM 1583 N N . ASN A 1 193 ? -5.625 13.445 -23.327 1.00 62.38 193 ASN A N 1
ATOM 1584 C CA . ASN A 1 193 ? -7.049 13.213 -23.119 1.00 62.38 193 ASN A CA 1
ATOM 1585 C C . ASN A 1 193 ? -7.237 12.442 -21.782 1.00 62.38 193 ASN A C 1
ATOM 1587 O O . ASN A 1 193 ? -6.374 11.656 -21.373 1.00 62.38 193 ASN A O 1
ATOM 1591 N N . GLY A 1 194 ? -8.343 12.678 -21.067 1.00 62.31 194 GLY A N 1
ATOM 1592 C CA . GLY A 1 194 ? -8.573 12.075 -19.741 1.00 62.31 194 GLY A CA 1
ATOM 1593 C C . GLY A 1 194 ? -8.617 10.538 -19.748 1.00 62.31 194 GLY A C 1
ATOM 1594 O O . GLY A 1 194 ? -8.244 9.894 -18.770 1.00 62.31 194 GLY A O 1
ATOM 1595 N N . THR A 1 195 ? -8.997 9.926 -20.873 1.00 66.62 195 THR A N 1
ATOM 1596 C CA . THR A 1 195 ? -9.062 8.464 -21.034 1.00 66.62 195 THR A CA 1
ATOM 1597 C C . THR A 1 195 ? -7.671 7.819 -21.055 1.00 66.62 195 THR A C 1
ATOM 1599 O O . THR A 1 195 ? -7.456 6.799 -20.397 1.00 66.62 195 THR A O 1
ATOM 1602 N N . ASN A 1 196 ? -6.704 8.442 -21.734 1.00 76.75 196 ASN A N 1
ATOM 1603 C CA . ASN A 1 196 ? -5.311 7.997 -21.788 1.00 76.75 196 ASN A CA 1
ATOM 1604 C C . ASN A 1 196 ? -4.693 8.013 -20.389 1.00 76.75 196 ASN A C 1
ATOM 1606 O O . ASN A 1 196 ? -4.049 7.053 -19.957 1.00 76.75 196 ASN A O 1
ATOM 1610 N N . ARG A 1 197 ? -4.941 9.106 -19.656 1.00 79.25 197 ARG A N 1
ATOM 1611 C CA . ARG A 1 197 ? -4.461 9.283 -18.286 1.00 79.25 197 ARG A CA 1
ATOM 1612 C C . ARG A 1 197 ? -4.995 8.203 -17.352 1.00 79.25 197 ARG A C 1
ATOM 1614 O O . ARG A 1 197 ? -4.235 7.625 -16.574 1.00 79.25 197 ARG A O 1
ATOM 1621 N N . LEU A 1 198 ? -6.285 7.901 -17.462 1.00 88.00 198 LEU A N 1
ATOM 1622 C CA . LEU A 1 198 ? -6.946 6.894 -16.644 1.00 88.00 198 LEU A CA 1
ATOM 1623 C C . LEU A 1 198 ? -6.385 5.486 -16.888 1.00 88.00 198 LEU A C 1
ATOM 1625 O O . LEU A 1 198 ? -6.091 4.774 -15.929 1.00 88.00 198 LEU A O 1
ATOM 1629 N N . CYS A 1 199 ? -6.157 5.099 -18.146 1.00 89.69 199 CYS A N 1
ATOM 1630 C CA . CYS A 1 199 ? -5.590 3.784 -18.464 1.00 89.69 199 CYS A CA 1
ATOM 1631 C C . CYS A 1 199 ? -4.167 3.621 -17.896 1.00 89.69 199 CYS A C 1
ATOM 1633 O O . CYS A 1 199 ? -3.835 2.574 -17.337 1.00 89.69 199 CYS A O 1
ATOM 1635 N N . ILE A 1 200 ? -3.343 4.674 -17.954 1.00 86.56 200 ILE A N 1
ATOM 1636 C CA . ILE A 1 200 ? -2.007 4.679 -17.336 1.00 86.56 200 ILE A CA 1
ATOM 1637 C C . ILE A 1 200 ? -2.106 4.511 -15.811 1.00 86.56 200 ILE A C 1
ATOM 1639 O O . ILE A 1 200 ? -1.333 3.749 -15.228 1.00 86.56 200 ILE A O 1
ATOM 1643 N N . GLN A 1 201 ? -3.065 5.180 -15.161 1.00 90.19 201 GLN A N 1
ATOM 1644 C CA . GLN A 1 201 ? -3.308 5.038 -13.720 1.00 90.19 201 GLN A CA 1
ATOM 1645 C C . GLN A 1 201 ? -3.735 3.612 -13.351 1.00 90.19 201 GLN A C 1
ATOM 1647 O O . GLN A 1 201 ? -3.206 3.048 -12.391 1.00 90.19 201 GLN A O 1
ATOM 1652 N N . TYR A 1 202 ? -4.622 2.997 -14.139 1.00 93.62 202 TYR A N 1
ATOM 1653 C CA . TYR A 1 202 ? -5.030 1.604 -13.946 1.00 93.62 202 TYR A CA 1
ATOM 1654 C C . TYR A 1 202 ? -3.847 0.646 -14.015 1.00 93.62 202 TYR A C 1
ATOM 1656 O O . TYR A 1 202 ? -3.711 -0.207 -13.143 1.00 93.62 202 TYR A O 1
ATOM 1664 N N . TRP A 1 203 ? -2.966 0.813 -15.001 1.00 92.75 203 TRP A N 1
ATOM 1665 C CA . TRP A 1 203 ? -1.739 0.026 -15.097 1.00 92.75 203 TRP A CA 1
ATOM 1666 C C . TRP A 1 203 ? -0.823 0.240 -13.888 1.00 92.75 203 TRP A C 1
ATOM 1668 O O . TRP A 1 203 ? -0.380 -0.721 -13.260 1.00 92.75 203 TRP A O 1
ATOM 1678 N N . PHE A 1 204 ? -0.565 1.498 -13.526 1.00 91.31 204 PHE A N 1
ATOM 1679 C CA . PHE A 1 204 ? 0.359 1.838 -12.445 1.00 91.31 204 PHE A CA 1
ATOM 1680 C C . PHE A 1 204 ? -0.102 1.298 -11.080 1.00 91.31 204 PHE A C 1
ATOM 1682 O O . PHE A 1 204 ? 0.719 0.933 -10.232 1.00 91.31 204 PHE A O 1
ATOM 1689 N N . TYR A 1 205 ? -1.417 1.220 -10.865 1.00 94.25 205 TYR A N 1
ATOM 1690 C CA . TYR A 1 205 ? -2.017 0.764 -9.613 1.00 94.25 205 TYR A CA 1
ATOM 1691 C C . TYR A 1 205 ? -2.593 -0.662 -9.651 1.00 94.25 205 TYR A C 1
ATOM 1693 O O . TYR A 1 205 ? -3.105 -1.108 -8.625 1.00 94.25 205 TYR A O 1
ATOM 1701 N N . ASP A 1 206 ? -2.418 -1.422 -10.740 1.00 96.56 206 ASP A N 1
ATOM 1702 C CA . ASP A 1 206 ? -2.875 -2.821 -10.861 1.00 96.56 206 ASP A CA 1
ATOM 1703 C C . ASP A 1 206 ? -2.363 -3.700 -9.710 1.00 96.56 206 ASP A C 1
ATOM 1705 O O . ASP A 1 206 ? -3.145 -4.371 -9.033 1.00 96.56 206 ASP A O 1
ATOM 1709 N N . PHE A 1 207 ? -1.060 -3.637 -9.404 1.00 96.19 207 PHE A N 1
ATOM 1710 C CA . PHE A 1 207 ? -0.500 -4.380 -8.270 1.00 96.19 207 PHE A CA 1
ATOM 1711 C C . PHE A 1 207 ? -1.119 -3.952 -6.934 1.00 96.19 207 PHE A C 1
ATOM 1713 O O . PHE A 1 207 ? -1.374 -4.790 -6.074 1.00 96.19 207 PHE A O 1
ATOM 1720 N N . HIS A 1 208 ? -1.356 -2.652 -6.747 1.00 96.19 208 HIS A N 1
ATOM 1721 C CA . HIS A 1 208 ? -1.859 -2.107 -5.489 1.00 96.19 208 HIS A CA 1
ATOM 1722 C C . HIS A 1 208 ? -3.295 -2.569 -5.230 1.00 96.19 208 HIS A C 1
ATOM 1724 O O . HIS A 1 208 ? -3.585 -3.051 -4.138 1.00 96.19 208 HIS A O 1
ATOM 1730 N N . LEU A 1 209 ? -4.163 -2.494 -6.243 1.00 97.38 209 LEU A N 1
ATOM 1731 C CA . LEU A 1 209 ? -5.532 -3.009 -6.171 1.00 97.38 209 LEU A CA 1
ATOM 1732 C C . LEU A 1 209 ? -5.548 -4.530 -5.970 1.00 97.38 209 LEU A C 1
ATOM 1734 O O . LEU A 1 209 ? -6.302 -5.029 -5.137 1.00 97.38 209 LEU A O 1
ATOM 1738 N N . SER A 1 210 ? -4.660 -5.256 -6.654 1.00 97.62 210 SER A N 1
ATOM 1739 C CA . SER A 1 210 ? -4.512 -6.709 -6.504 1.00 97.62 210 SER A CA 1
ATOM 1740 C C . SER A 1 210 ? -4.078 -7.115 -5.093 1.00 97.62 210 SER A C 1
ATOM 1742 O O . SER A 1 210 ? -4.664 -8.012 -4.492 1.00 97.62 210 SER A O 1
ATOM 1744 N N . LEU A 1 211 ? -3.088 -6.422 -4.524 1.00 96.81 211 LEU A N 1
ATOM 1745 C CA . LEU A 1 211 ? -2.639 -6.663 -3.155 1.00 96.81 211 LEU A CA 1
ATOM 1746 C C . LEU A 1 211 ? -3.734 -6.301 -2.146 1.00 96.81 211 LEU A C 1
ATOM 1748 O O . LEU A 1 211 ? -3.945 -7.045 -1.195 1.00 96.81 211 LEU A O 1
ATOM 1752 N N . MET A 1 212 ? -4.462 -5.200 -2.352 1.00 96.69 212 MET A N 1
ATOM 1753 C CA . MET A 1 212 ? -5.615 -4.849 -1.515 1.00 96.69 212 MET A CA 1
ATOM 1754 C C . MET A 1 212 ? -6.709 -5.923 -1.565 1.00 96.69 212 MET A C 1
ATOM 1756 O O . MET A 1 212 ? -7.285 -6.237 -0.530 1.00 96.69 212 MET A O 1
ATOM 1760 N N . ALA A 1 213 ? -6.982 -6.513 -2.731 1.00 97.25 213 ALA A N 1
ATOM 1761 C CA . ALA A 1 213 ? -7.904 -7.640 -2.868 1.00 97.25 213 ALA A CA 1
ATOM 1762 C C . ALA A 1 213 ? -7.410 -8.889 -2.122 1.00 97.25 213 ALA A C 1
ATOM 1764 O O . ALA A 1 213 ? -8.174 -9.502 -1.381 1.00 97.25 213 ALA A O 1
ATOM 1765 N N . ALA A 1 214 ? -6.125 -9.232 -2.239 1.00 96.81 214 ALA A N 1
ATOM 1766 C CA . ALA A 1 214 ? -5.544 -10.354 -1.503 1.00 96.81 214 ALA A CA 1
ATOM 1767 C C . ALA A 1 214 ? -5.561 -10.135 0.024 1.00 96.81 214 ALA A C 1
ATOM 1769 O O . ALA A 1 214 ? -5.808 -11.077 0.782 1.00 96.81 214 ALA A O 1
ATOM 1770 N N . LEU A 1 215 ? -5.337 -8.898 0.486 1.00 94.88 215 LEU A N 1
ATOM 1771 C CA . LEU A 1 215 ? -5.463 -8.524 1.898 1.00 94.88 215 LEU A CA 1
ATOM 1772 C C . LEU A 1 215 ? -6.909 -8.651 2.381 1.00 94.88 215 LEU A C 1
ATOM 1774 O O . LEU A 1 215 ? -7.121 -9.215 3.451 1.00 94.88 215 LEU A O 1
ATOM 1778 N N . ASP A 1 216 ? -7.888 -8.205 1.590 1.00 94.44 216 ASP A N 1
ATOM 1779 C CA . ASP A 1 216 ? -9.304 -8.374 1.922 1.00 94.44 216 ASP A CA 1
ATOM 1780 C C . ASP A 1 216 ? -9.686 -9.849 2.010 1.00 94.44 216 ASP A C 1
ATOM 1782 O O . ASP A 1 216 ? -10.264 -10.249 3.011 1.00 94.44 216 ASP A O 1
ATOM 1786 N N . VAL A 1 217 ? -9.307 -10.689 1.041 1.00 94.75 217 VAL A N 1
ATOM 1787 C CA . VAL A 1 217 ? -9.566 -12.141 1.112 1.00 94.75 217 VAL A CA 1
ATOM 1788 C C . VAL A 1 217 ? -8.954 -12.743 2.379 1.00 94.75 217 VAL A C 1
ATOM 1790 O O . VAL A 1 217 ? -9.617 -13.496 3.084 1.00 94.75 217 VAL A O 1
ATOM 1793 N N . THR A 1 218 ? -7.720 -12.359 2.712 1.00 93.00 218 THR A N 1
ATOM 1794 C CA . THR A 1 218 ? -7.036 -12.824 3.930 1.00 93.00 218 THR A CA 1
ATOM 1795 C C . THR A 1 218 ? -7.792 -12.415 5.188 1.00 93.00 218 THR A C 1
ATOM 1797 O O . THR A 1 218 ? -7.994 -13.232 6.082 1.00 93.00 218 THR A O 1
ATOM 1800 N N . ILE A 1 219 ? -8.225 -11.159 5.271 1.00 91.38 219 ILE A N 1
ATOM 1801 C CA . ILE A 1 219 ? -9.029 -10.672 6.389 1.00 91.38 219 ILE A CA 1
ATOM 1802 C C . ILE A 1 219 ? -10.350 -11.446 6.459 1.00 91.38 219 ILE A C 1
ATOM 1804 O O . ILE A 1 219 ? -10.689 -12.009 7.492 1.00 91.38 219 ILE A O 1
ATOM 1808 N N . LEU A 1 220 ? -11.109 -11.499 5.371 1.00 91.25 220 LEU A N 1
ATOM 1809 C CA . LEU A 1 220 ? -12.450 -12.073 5.390 1.00 91.25 220 LEU A CA 1
ATOM 1810 C C . LEU A 1 220 ? -12.440 -13.566 5.742 1.00 91.25 220 LEU A C 1
ATOM 1812 O O . LEU A 1 220 ? -13.340 -14.005 6.455 1.00 91.25 220 LEU A O 1
ATOM 1816 N N . ASP A 1 221 ? -11.419 -14.308 5.303 1.00 89.69 221 ASP A N 1
ATOM 1817 C CA . ASP A 1 221 ? -11.211 -15.720 5.649 1.00 89.69 221 ASP A CA 1
ATOM 1818 C C . ASP A 1 221 ? -10.903 -15.902 7.144 1.00 89.69 221 ASP A C 1
ATOM 1820 O O . ASP A 1 221 ? -11.588 -16.641 7.844 1.00 89.69 221 ASP A O 1
ATOM 1824 N N . ASN A 1 222 ? -9.940 -15.145 7.682 1.00 89.00 222 ASN A N 1
ATOM 1825 C CA . ASN A 1 222 ? -9.534 -15.262 9.089 1.00 89.00 222 ASN A CA 1
ATOM 1826 C C . ASN A 1 222 ? -10.632 -14.878 10.089 1.00 89.00 222 ASN A C 1
ATOM 1828 O O . ASN A 1 222 ? -10.628 -15.359 11.222 1.00 89.00 222 ASN A O 1
ATOM 1832 N N . PHE A 1 223 ? -11.547 -13.995 9.690 1.00 86.19 223 PHE A N 1
ATOM 1833 C CA . PHE A 1 223 ? -12.588 -13.457 10.564 1.00 86.19 223 PHE A CA 1
ATOM 1834 C C . PHE A 1 223 ? -13.996 -13.971 10.221 1.00 86.19 223 PHE A C 1
ATOM 1836 O O . PHE A 1 223 ? -14.963 -13.535 10.839 1.00 86.19 223 PHE A O 1
ATOM 1843 N N . ASN A 1 224 ? -14.124 -14.915 9.277 1.00 85.75 224 ASN A N 1
ATOM 1844 C CA . ASN A 1 224 ? -15.400 -15.480 8.813 1.00 85.75 224 ASN A CA 1
ATOM 1845 C C . ASN A 1 224 ? -16.414 -14.420 8.337 1.00 85.75 224 ASN A C 1
ATOM 1847 O O . ASN A 1 224 ? -17.611 -14.513 8.607 1.00 85.75 224 ASN A O 1
ATOM 1851 N N . LEU A 1 225 ? -15.937 -13.407 7.610 1.00 86.06 225 LEU A N 1
ATOM 1852 C CA . LEU A 1 225 ? -16.734 -12.250 7.175 1.00 86.06 225 LEU A CA 1
ATOM 1853 C C . LEU A 1 225 ? -17.101 -12.279 5.685 1.00 86.06 225 LEU A C 1
ATOM 1855 O O . LEU A 1 225 ? -17.679 -11.322 5.171 1.00 86.06 225 LEU A O 1
ATOM 1859 N N . VAL A 1 226 ? -16.773 -13.358 4.968 1.00 83.50 226 VAL A N 1
ATOM 1860 C CA . VAL A 1 226 ? -16.956 -13.458 3.505 1.00 83.50 226 VAL A CA 1
ATOM 1861 C C . VAL A 1 226 ? -18.405 -13.191 3.079 1.00 83.50 226 VAL A C 1
ATOM 1863 O O . VAL A 1 226 ? -18.634 -12.504 2.087 1.00 83.50 226 VAL A O 1
ATOM 1866 N N . SER A 1 227 ? -19.390 -13.679 3.840 1.00 82.44 227 SER A N 1
ATOM 1867 C CA . SER A 1 227 ? -20.813 -13.457 3.546 1.00 82.44 227 SER A CA 1
ATOM 1868 C C . SER A 1 227 ? -21.275 -12.018 3.789 1.00 82.44 227 SER A C 1
ATOM 1870 O O . SER A 1 227 ? -22.280 -11.597 3.228 1.00 82.44 227 SER A O 1
ATOM 1872 N N . GLU A 1 228 ? -20.579 -11.265 4.642 1.00 84.62 228 GLU A N 1
ATOM 1873 C CA . GLU A 1 228 ? -20.933 -9.883 4.981 1.00 84.62 228 GLU A CA 1
ATOM 1874 C C . GLU A 1 228 ? -20.390 -8.873 3.955 1.00 84.62 228 GLU A C 1
ATOM 1876 O O . GLU A 1 228 ? -20.963 -7.796 3.772 1.00 84.62 228 GLU A O 1
ATOM 1881 N N . TYR A 1 229 ? -19.298 -9.230 3.278 1.00 88.62 229 TYR A N 1
ATOM 1882 C CA . TYR A 1 229 ? -18.570 -8.372 2.347 1.00 88.62 229 TYR A CA 1
ATOM 1883 C C . TYR A 1 229 ? -18.451 -9.040 0.976 1.00 88.62 229 TYR A C 1
ATOM 1885 O O . TYR A 1 229 ? -17.357 -9.407 0.547 1.00 88.62 229 TYR A O 1
ATOM 1893 N N . GLU A 1 230 ? -19.583 -9.166 0.275 1.00 86.31 230 GLU A N 1
ATOM 1894 C CA . GLU A 1 230 ? -19.679 -9.846 -1.028 1.00 86.31 230 GLU A CA 1
ATOM 1895 C C . GLU A 1 230 ? -18.613 -9.370 -2.026 1.00 86.31 230 GLU A C 1
ATOM 1897 O O . GLU A 1 230 ? -18.022 -10.207 -2.704 1.00 86.31 230 GLU A O 1
ATOM 1902 N N . TYR A 1 231 ? -18.328 -8.060 -2.044 1.00 90.50 231 TYR A N 1
ATOM 1903 C CA . TYR A 1 231 ? -17.371 -7.397 -2.943 1.00 90.50 231 TYR A CA 1
ATOM 1904 C C . TYR A 1 231 ? -16.102 -6.880 -2.235 1.00 90.50 231 TYR A C 1
ATOM 1906 O O . TYR A 1 231 ? -15.401 -6.019 -2.771 1.00 90.50 231 TYR A O 1
ATOM 1914 N N . GLY A 1 232 ? -15.821 -7.353 -1.019 1.00 92.56 232 GLY A N 1
ATOM 1915 C CA . GLY A 1 232 ? -14.662 -6.935 -0.227 1.00 92.56 232 GLY A CA 1
ATOM 1916 C C . GLY A 1 232 ? -14.910 -5.696 0.637 1.00 92.56 232 GLY A C 1
ATOM 1917 O O . GLY A 1 232 ? -15.761 -4.849 0.348 1.00 92.56 232 GLY A O 1
ATOM 1918 N N . ILE A 1 233 ? -14.144 -5.567 1.717 1.00 93.94 233 ILE A N 1
ATOM 1919 C CA . ILE A 1 233 ? -14.236 -4.470 2.687 1.00 93.94 233 ILE A CA 1
ATOM 1920 C C . ILE A 1 233 ? -13.969 -3.132 1.998 1.00 93.94 233 ILE A C 1
ATOM 1922 O O . ILE A 1 233 ? -14.732 -2.182 2.193 1.00 93.94 233 ILE A O 1
ATOM 1926 N N . PHE A 1 234 ? -12.940 -3.047 1.147 1.00 96.00 234 PHE A N 1
ATOM 1927 C CA . PHE A 1 234 ? -12.630 -1.795 0.452 1.00 96.00 234 PHE A CA 1
ATOM 1928 C C . PHE A 1 234 ? -13.739 -1.354 -0.505 1.00 96.00 234 PHE A C 1
ATOM 1930 O O . PHE A 1 234 ? -13.980 -0.154 -0.591 1.00 96.00 234 PHE A O 1
ATOM 1937 N N . SER A 1 235 ? -14.476 -2.264 -1.160 1.00 95.50 235 SER A N 1
ATOM 1938 C CA . SER A 1 235 ? -15.625 -1.866 -1.994 1.00 95.50 235 SER A CA 1
ATOM 1939 C C . SER A 1 235 ? -16.705 -1.193 -1.148 1.00 95.50 235 SER A C 1
ATOM 1941 O O . SER A 1 235 ? -17.170 -0.103 -1.483 1.00 95.50 235 SER A O 1
ATOM 1943 N N . HIS A 1 236 ? -17.052 -1.783 0.001 1.00 93.62 236 HIS A N 1
ATOM 1944 C CA . HIS A 1 236 ? -18.026 -1.197 0.927 1.00 93.62 236 HIS A CA 1
ATOM 1945 C C . HIS A 1 236 ? -17.575 0.168 1.451 1.00 93.62 236 HIS A C 1
ATOM 1947 O O . HIS A 1 236 ? -18.382 1.095 1.499 1.00 93.62 236 HIS A O 1
ATOM 1953 N N . VAL A 1 237 ? -16.289 0.311 1.784 1.00 96.00 237 VAL A N 1
ATOM 1954 C CA . VAL A 1 237 ? -15.703 1.595 2.186 1.00 96.00 237 VAL A CA 1
ATOM 1955 C C . VAL A 1 237 ? -15.773 2.600 1.037 1.00 96.00 237 VAL A C 1
ATOM 1957 O O . VAL A 1 237 ? -16.255 3.709 1.228 1.00 96.00 237 VAL A O 1
ATOM 1960 N N . PHE A 1 238 ? -15.343 2.244 -0.172 1.00 96.94 238 PHE A N 1
ATOM 1961 C CA . PHE A 1 238 ? -15.278 3.170 -1.305 1.00 96.94 238 PHE A CA 1
ATOM 1962 C C . PHE A 1 238 ? -16.649 3.681 -1.758 1.00 96.94 238 PHE A C 1
ATOM 1964 O O . PHE A 1 238 ? -16.719 4.831 -2.206 1.00 96.94 238 PHE A O 1
ATOM 1971 N N . LYS A 1 239 ? -17.717 2.888 -1.567 1.00 96.00 239 LYS A N 1
ATOM 1972 C CA . LYS A 1 239 ? -19.117 3.285 -1.809 1.00 96.00 239 LYS A CA 1
ATOM 1973 C C . LYS A 1 239 ? -19.644 4.327 -0.825 1.00 96.00 239 LYS A C 1
ATOM 1975 O O . LYS A 1 239 ? -20.654 4.958 -1.117 1.00 96.00 239 LYS A O 1
ATOM 1980 N N . LYS A 1 240 ? -19.022 4.499 0.347 1.00 96.06 240 LYS A N 1
ATOM 1981 C CA . LYS A 1 240 ? -19.485 5.496 1.319 1.00 96.06 240 LYS A CA 1
ATOM 1982 C C . LYS A 1 240 ? -19.224 6.909 0.829 1.00 96.06 240 LYS A C 1
ATOM 1984 O O . LYS A 1 240 ? -18.187 7.200 0.230 1.00 96.06 240 LYS A O 1
ATOM 1989 N N . ASP A 1 241 ? -20.136 7.804 1.184 1.00 94.25 241 ASP A N 1
ATOM 1990 C CA . ASP A 1 241 ? -19.909 9.236 1.061 1.00 94.25 241 ASP A CA 1
ATOM 1991 C C . ASP A 1 241 ? -18.800 9.672 2.015 1.00 94.25 241 ASP A C 1
ATOM 1993 O O . ASP A 1 241 ? -18.662 9.149 3.122 1.00 94.25 241 ASP A O 1
ATOM 1997 N N . GLY A 1 242 ? -17.998 10.649 1.608 1.00 93.38 242 GLY A N 1
ATOM 1998 C CA . GLY A 1 242 ? -16.906 11.156 2.430 1.00 93.38 242 GLY A CA 1
ATOM 1999 C C . GLY A 1 242 ? -15.929 12.009 1.633 1.00 93.38 242 GLY A C 1
ATOM 2000 O O . GLY A 1 242 ? -15.673 11.738 0.464 1.00 93.38 242 GLY A O 1
ATOM 2001 N N . ALA A 1 243 ? -15.363 13.033 2.276 1.00 92.94 243 ALA A N 1
ATOM 2002 C CA . ALA A 1 243 ? -14.359 13.903 1.658 1.00 92.94 243 ALA A CA 1
ATOM 2003 C C . ALA A 1 243 ? -13.012 13.191 1.435 1.00 92.94 243 ALA A C 1
ATOM 2005 O O . ALA A 1 243 ? -12.219 13.600 0.592 1.00 92.94 243 ALA A O 1
ATOM 2006 N N . THR A 1 244 ? -12.744 12.147 2.219 1.00 95.88 244 THR A N 1
ATOM 2007 C CA . THR A 1 244 ? -11.502 11.364 2.207 1.00 95.88 244 THR A CA 1
ATOM 2008 C C . THR A 1 244 ? -11.792 9.871 2.363 1.00 95.88 244 THR A C 1
ATOM 2010 O O . THR A 1 244 ? -12.830 9.505 2.919 1.00 95.88 244 THR A O 1
ATOM 2013 N N . TYR A 1 245 ? -10.878 8.993 1.954 1.00 97.25 245 TYR A N 1
ATOM 2014 C CA . TYR A 1 245 ? -11.000 7.546 2.151 1.00 97.25 245 TYR A CA 1
ATOM 2015 C C . TYR A 1 245 ? -11.097 7.174 3.634 1.00 97.25 245 TYR A C 1
ATOM 2017 O O . TYR A 1 245 ? -11.906 6.322 3.998 1.00 97.25 245 TYR A O 1
ATOM 2025 N N . LEU A 1 246 ? -10.357 7.853 4.522 1.00 96.50 246 LEU A N 1
ATOM 2026 C CA . LEU A 1 246 ? -10.524 7.647 5.962 1.00 96.50 246 LEU A CA 1
ATOM 2027 C C . LEU A 1 246 ? -11.938 8.032 6.419 1.00 96.50 246 LEU A C 1
ATOM 2029 O O . LEU A 1 246 ? -12.540 7.321 7.218 1.00 96.50 246 LEU A O 1
ATOM 2033 N N . SER A 1 247 ? -12.496 9.134 5.914 1.00 96.62 247 SER A N 1
ATOM 2034 C CA . SER A 1 247 ? -13.860 9.544 6.266 1.00 96.62 247 SER A CA 1
ATOM 2035 C C . SER A 1 247 ? -14.912 8.545 5.783 1.00 96.62 247 SER A C 1
ATOM 2037 O O . SER A 1 247 ? -15.862 8.273 6.516 1.00 96.62 247 SER A O 1
ATOM 2039 N N . LYS A 1 248 ? -14.695 7.943 4.607 1.00 97.50 248 LYS A N 1
ATOM 2040 C CA . LYS A 1 248 ? -15.523 6.863 4.070 1.00 97.50 248 LYS A CA 1
ATOM 2041 C C . LYS A 1 248 ? -15.499 5.634 4.982 1.00 97.50 248 LYS A C 1
ATOM 2043 O O . LYS A 1 248 ? -16.552 5.101 5.318 1.00 97.50 248 LYS A O 1
ATOM 2048 N N . LEU A 1 249 ? -14.319 5.245 5.474 1.00 95.56 249 LEU A N 1
ATOM 2049 C CA . LEU A 1 249 ? -14.186 4.162 6.452 1.00 95.56 249 LEU A CA 1
ATOM 2050 C C . LEU A 1 249 ? -14.894 4.486 7.774 1.00 95.56 249 LEU A C 1
ATOM 2052 O O . LEU A 1 249 ? -15.603 3.646 8.315 1.00 95.56 249 LEU A O 1
ATOM 2056 N N . LEU A 1 250 ? -14.732 5.703 8.300 1.00 94.44 250 LEU A N 1
ATOM 2057 C CA . LEU A 1 250 ? -15.403 6.111 9.540 1.00 94.44 250 LEU A CA 1
ATOM 2058 C C . LEU A 1 250 ? -16.932 6.069 9.396 1.00 94.44 250 LEU A C 1
ATOM 2060 O O . LEU A 1 250 ? -17.619 5.687 10.340 1.00 94.44 250 LEU A O 1
ATOM 2064 N N . ASN A 1 251 ? -17.459 6.419 8.221 1.00 94.94 251 ASN A N 1
ATOM 2065 C CA . ASN A 1 251 ? -18.886 6.309 7.918 1.00 94.94 251 ASN A CA 1
ATOM 2066 C C . ASN A 1 251 ? -19.339 4.848 7.816 1.00 94.94 251 ASN A C 1
ATOM 2068 O O . ASN A 1 251 ? -20.382 4.501 8.360 1.00 94.94 251 ASN A O 1
ATOM 2072 N N . HIS A 1 252 ? -18.525 3.980 7.209 1.00 92.75 252 HIS A N 1
ATOM 2073 C CA . HIS A 1 252 ? -18.768 2.535 7.206 1.00 92.75 252 HIS A CA 1
ATOM 2074 C C . HIS A 1 252 ? -18.867 1.963 8.627 1.00 92.75 252 HIS A C 1
ATOM 2076 O O . HIS A 1 252 ? -19.798 1.221 8.924 1.00 92.75 252 HIS A O 1
ATOM 2082 N N . LEU A 1 253 ? -17.961 2.354 9.529 1.00 90.31 253 LEU A N 1
ATOM 2083 C CA . LEU A 1 253 ? -17.978 1.896 10.924 1.00 90.31 253 LEU A CA 1
ATOM 2084 C C . LEU A 1 253 ? -19.204 2.388 11.697 1.00 90.31 253 LEU A C 1
ATOM 2086 O O . LEU A 1 253 ? -19.779 1.631 12.468 1.00 90.31 253 LEU A O 1
ATOM 2090 N N . ILE A 1 254 ? -19.615 3.637 11.476 1.00 90.62 254 ILE A N 1
ATOM 2091 C CA . ILE A 1 254 ? -20.825 4.221 12.077 1.00 90.62 254 ILE A CA 1
ATOM 2092 C C . ILE A 1 254 ? -22.054 3.398 11.727 1.00 90.62 254 ILE A C 1
ATOM 2094 O O . ILE A 1 254 ? -22.819 3.052 12.620 1.00 90.62 254 ILE A O 1
ATOM 2098 N N . GLU A 1 255 ? -22.218 3.058 10.452 1.00 89.75 255 GLU A N 1
ATOM 2099 C CA . GLU A 1 255 ? -23.348 2.245 10.015 1.00 89.75 255 GLU A CA 1
ATOM 2100 C C . GLU A 1 255 ? -23.274 0.817 10.556 1.00 89.75 255 GLU A C 1
ATOM 2102 O O . GLU A 1 255 ? -24.274 0.290 11.033 1.00 89.75 255 GLU A O 1
ATOM 2107 N N . LYS A 1 256 ? -22.091 0.190 10.523 1.00 86.69 256 LYS A N 1
ATOM 2108 C CA . LYS A 1 256 ? -21.919 -1.189 11.001 1.00 86.69 256 LYS A CA 1
ATOM 2109 C C . LYS A 1 256 ? -22.119 -1.342 12.506 1.00 86.69 256 LYS A C 1
ATOM 2111 O O . LYS A 1 256 ? -22.590 -2.385 12.941 1.00 86.69 256 LYS A O 1
ATOM 2116 N N . MET A 1 257 ? -21.762 -0.328 13.289 1.00 86.06 257 MET A N 1
ATOM 2117 C CA . MET A 1 257 ? -21.866 -0.349 14.752 1.00 86.06 257 MET A CA 1
ATOM 2118 C C . MET A 1 257 ? -23.155 0.296 15.278 1.00 86.06 257 MET A C 1
ATOM 2120 O O . MET A 1 257 ? -23.330 0.373 16.490 1.00 86.06 257 MET A O 1
ATOM 2124 N N . ASP A 1 258 ? -24.026 0.797 14.395 1.00 87.38 258 ASP A N 1
ATOM 2125 C CA . ASP A 1 258 ? -25.194 1.615 14.755 1.00 87.38 258 ASP A CA 1
ATOM 2126 C C . ASP A 1 258 ? -24.829 2.784 15.700 1.00 87.38 258 ASP A C 1
ATOM 2128 O O . ASP A 1 258 ? -25.456 3.069 16.725 1.00 87.38 258 ASP A O 1
ATOM 2132 N N . PHE A 1 259 ? -23.724 3.464 15.381 1.00 88.69 259 PHE A N 1
ATOM 2133 C CA . PHE A 1 259 ? -23.209 4.587 16.158 1.00 88.69 259 PHE A CA 1
ATOM 2134 C C . PHE A 1 259 ? -23.536 5.920 15.500 1.00 88.69 259 PHE A C 1
ATOM 2136 O O . PHE A 1 259 ? -23.487 6.081 14.289 1.00 88.69 259 PHE A O 1
ATOM 2143 N N . ARG A 1 260 ? -23.737 6.959 16.312 1.00 90.31 260 ARG A N 1
ATOM 2144 C CA . ARG A 1 260 ? -23.627 8.354 15.860 1.00 90.31 260 ARG A CA 1
ATOM 2145 C C . ARG A 1 260 ? -22.167 8.807 15.880 1.00 90.31 260 ARG A C 1
ATOM 2147 O O . ARG A 1 260 ? -21.364 8.312 16.670 1.00 90.31 260 ARG A O 1
ATOM 2154 N N . TYR A 1 261 ? -21.831 9.854 15.119 1.00 89.25 261 TYR A N 1
ATOM 2155 C CA . TYR A 1 261 ? -20.484 10.457 15.143 1.00 89.25 261 TYR A CA 1
ATOM 2156 C C . TYR A 1 261 ? -19.989 10.784 16.556 1.00 89.25 261 TYR A C 1
ATOM 2158 O O . TYR A 1 261 ? -18.822 10.570 16.870 1.00 89.25 261 TYR A O 1
ATOM 2166 N N . CYS A 1 262 ? -20.870 11.290 17.419 1.00 88.94 262 CYS A N 1
ATOM 2167 C CA . CYS A 1 262 ? -20.523 11.602 18.801 1.00 88.94 262 CYS A CA 1
ATOM 2168 C C . CYS A 1 262 ? -20.192 10.363 19.641 1.00 88.94 262 CYS A C 1
ATOM 2170 O O . CYS A 1 262 ? -19.420 10.478 20.586 1.00 88.94 262 CYS A O 1
ATOM 2172 N N . GLN A 1 263 ? -20.757 9.195 19.321 1.00 90.56 263 GLN A N 1
ATOM 2173 C CA . GLN A 1 263 ? -20.416 7.932 19.977 1.00 90.56 263 GLN A CA 1
ATOM 2174 C C . GLN A 1 263 ? -19.049 7.452 19.496 1.00 90.56 263 GLN A C 1
ATOM 2176 O O . GLN A 1 263 ? -18.188 7.198 20.330 1.00 90.56 263 GLN A O 1
ATOM 2181 N N . LEU A 1 264 ? -18.801 7.466 18.181 1.00 90.38 264 LEU A N 1
ATOM 2182 C CA . LEU A 1 264 ? -17.497 7.095 17.627 1.00 90.38 264 LEU A CA 1
ATOM 2183 C C . LEU A 1 264 ? -16.360 7.995 18.152 1.00 90.38 264 LEU A C 1
ATOM 2185 O O . LEU A 1 264 ? -15.261 7.527 18.441 1.00 90.38 264 LEU A O 1
ATOM 2189 N N . ALA A 1 265 ? -16.624 9.294 18.321 1.00 92.81 265 ALA A N 1
ATOM 2190 C CA . ALA A 1 265 ? -15.637 10.248 18.820 1.00 92.81 265 ALA A CA 1
ATOM 2191 C C . ALA A 1 265 ? -15.104 9.883 20.216 1.00 92.81 265 ALA A C 1
ATOM 2193 O O . ALA A 1 265 ? -13.935 10.144 20.498 1.00 92.81 265 ALA A O 1
ATOM 2194 N N . LYS A 1 266 ? -15.920 9.246 21.069 1.00 91.12 266 LYS A N 1
ATOM 2195 C CA . LYS A 1 266 ? -15.539 8.879 22.446 1.00 91.12 266 LYS A CA 1
ATOM 2196 C C . LYS A 1 266 ? -14.362 7.910 22.511 1.00 91.12 266 LYS A C 1
ATOM 2198 O O . LYS A 1 266 ? -13.664 7.883 23.520 1.00 91.12 266 LYS A O 1
ATOM 2203 N N . PHE A 1 267 ? -14.110 7.166 21.438 1.00 91.12 267 PHE A N 1
ATOM 2204 C CA . PHE A 1 267 ? -13.002 6.220 21.366 1.00 91.12 267 PHE A CA 1
ATOM 2205 C C . PHE A 1 267 ? -11.671 6.879 20.985 1.00 91.12 267 PHE A C 1
ATOM 2207 O O . PHE A 1 267 ? -10.617 6.255 21.116 1.00 91.12 267 PHE A O 1
ATOM 2214 N N . ILE A 1 268 ? -11.672 8.146 20.540 1.00 92.19 268 ILE A N 1
ATOM 2215 C CA . ILE A 1 268 ? -10.434 8.846 20.179 1.00 92.19 268 ILE A CA 1
ATOM 2216 C C . ILE A 1 268 ? -9.604 9.107 21.444 1.00 92.19 268 ILE A C 1
ATOM 2218 O O . ILE A 1 268 ? -10.070 9.803 22.356 1.00 92.19 268 ILE A O 1
ATOM 2222 N N . PRO A 1 269 ? -8.353 8.610 21.499 1.00 90.75 269 PRO A N 1
ATOM 2223 C CA . PRO A 1 269 ? -7.496 8.797 22.657 1.00 90.75 269 PRO A CA 1
ATOM 2224 C C . PRO A 1 269 ? -6.905 10.214 22.646 1.00 90.75 269 PRO A C 1
ATOM 2226 O O . PRO A 1 269 ? -6.035 10.531 21.832 1.00 90.75 269 PRO A O 1
ATOM 2229 N N . ILE A 1 270 ? -7.341 11.061 23.579 1.00 87.69 270 ILE A N 1
ATOM 2230 C CA . ILE A 1 270 ? -6.767 12.393 23.812 1.00 87.69 270 ILE A CA 1
ATOM 2231 C C . ILE A 1 270 ? -5.969 12.356 25.112 1.00 87.69 270 ILE A C 1
ATOM 2233 O O . ILE A 1 270 ? -6.483 11.972 26.159 1.00 87.69 270 ILE A O 1
ATOM 2237 N N . LYS A 1 271 ? -4.699 12.760 25.050 1.00 75.12 271 LYS A N 1
ATOM 2238 C CA . LYS A 1 271 ? -3.888 12.984 26.249 1.00 75.12 271 LYS A CA 1
ATOM 2239 C C . LYS A 1 271 ? -4.088 14.424 26.713 1.00 75.12 271 LYS A C 1
ATOM 2241 O O . LYS A 1 271 ? -3.817 15.336 25.937 1.00 75.12 271 LYS A O 1
ATOM 2246 N N . ARG A 1 272 ? -4.523 14.627 27.956 1.00 67.12 272 ARG A N 1
ATOM 2247 C CA . ARG A 1 272 ? -4.450 15.932 28.630 1.00 67.12 272 ARG A CA 1
ATOM 2248 C C . ARG A 1 272 ? -3.234 15.928 29.544 1.00 67.12 272 ARG A C 1
ATOM 2250 O O . ARG A 1 272 ? -3.090 15.013 30.347 1.00 67.12 272 ARG A O 1
ATOM 2257 N N . GLU A 1 273 ? -2.342 16.902 29.378 1.00 53.00 273 GLU A N 1
ATOM 2258 C CA . GLU A 1 273 ? -1.112 16.993 30.180 1.00 53.00 273 GLU A CA 1
ATOM 2259 C C . GLU A 1 273 ? -1.244 17.893 31.419 1.00 53.00 273 GLU A C 1
ATOM 2261 O O . GLU A 1 273 ? -0.308 17.931 32.210 1.00 53.00 273 GLU A O 1
ATOM 2266 N N . ARG A 1 274 ? -2.387 18.561 31.637 1.00 51.34 274 ARG A N 1
ATOM 2267 C CA . ARG A 1 274 ? -2.793 19.268 32.871 1.00 51.34 274 ARG A CA 1
ATOM 2268 C C . ARG A 1 274 ? -4.231 19.758 32.708 1.00 51.34 274 ARG A C 1
ATOM 2270 O O . ARG A 1 274 ? -4.632 19.987 31.579 1.00 51.34 274 ARG A O 1
ATOM 2277 N N . GLU A 1 275 ? -4.957 19.927 33.809 1.00 46.16 275 GLU A N 1
ATOM 2278 C CA . GLU A 1 275 ? -6.221 20.671 33.858 1.00 46.16 275 GLU A CA 1
ATOM 2279 C C . GLU A 1 275 ? -5.891 22.170 33.792 1.00 46.16 275 GLU A C 1
ATOM 2281 O O . GLU A 1 275 ? -5.499 22.770 34.791 1.00 46.16 275 GLU A O 1
ATOM 2286 N N . SER A 1 276 ? -5.947 22.778 32.609 1.00 47.47 276 SER A N 1
ATOM 2287 C CA . SER A 1 276 ? -5.930 24.238 32.482 1.00 47.47 276 SER A CA 1
ATOM 2288 C C . SER A 1 276 ? -7.358 24.790 32.448 1.00 47.47 276 SER A C 1
ATOM 2290 O O . SER A 1 276 ? -8.247 24.239 31.800 1.00 47.47 276 SER A O 1
ATOM 2292 N N . GLU A 1 277 ? -7.573 25.906 33.146 1.00 48.47 277 GLU A N 1
ATOM 2293 C CA . GLU A 1 277 ? -8.875 26.533 33.449 1.00 48.47 277 GLU A CA 1
ATOM 2294 C C . GLU A 1 277 ? -9.651 27.073 32.221 1.00 48.47 277 GLU A C 1
ATOM 2296 O O . GLU A 1 277 ? -10.711 27.674 32.366 1.00 48.47 277 GLU A O 1
ATOM 2301 N N . CYS A 1 278 ? -9.164 26.847 30.995 1.00 52.00 278 CYS A N 1
ATOM 2302 C CA . CYS A 1 278 ? -9.798 27.259 29.732 1.00 52.00 278 CYS A CA 1
ATOM 2303 C C . CYS A 1 278 ? -9.999 26.089 28.748 1.00 52.00 278 CYS A C 1
ATOM 2305 O O . CYS A 1 278 ? -9.957 26.265 27.527 1.00 52.00 278 CYS A O 1
ATOM 2307 N N . GLU A 1 279 ? -10.191 24.870 29.250 1.00 59.22 279 GLU A N 1
ATOM 2308 C CA . GLU A 1 279 ? -10.250 23.675 28.409 1.00 59.22 279 GLU A CA 1
ATOM 2309 C C . GLU A 1 279 ? -11.629 23.389 27.810 1.00 59.22 279 GLU A C 1
ATOM 2311 O O . GLU A 1 279 ? -12.585 23.061 28.507 1.00 59.22 279 GLU A O 1
ATOM 2316 N N . THR A 1 280 ? -11.680 23.387 26.473 1.00 66.69 280 THR A N 1
ATOM 2317 C CA . THR A 1 280 ? -12.631 22.613 25.657 1.00 66.69 280 THR A CA 1
ATOM 2318 C C . THR A 1 280 ? -12.917 21.266 26.329 1.00 66.69 280 THR A C 1
ATOM 2320 O O . THR A 1 280 ? -11.968 20.572 26.705 1.00 66.69 280 THR A O 1
ATOM 2323 N N . SER A 1 281 ? -14.181 20.867 26.499 1.00 83.25 281 SER A N 1
ATOM 2324 C CA . SER A 1 281 ? -14.516 19.620 27.213 1.00 83.25 281 SER A CA 1
ATOM 2325 C C . SER A 1 281 ? -13.903 18.386 26.528 1.00 83.25 281 SER A C 1
ATOM 2327 O O . SER A 1 281 ? -13.524 18.425 25.354 1.00 83.25 281 SER A O 1
ATOM 2329 N N . MET A 1 282 ? -13.737 17.268 27.249 1.00 86.06 282 MET A N 1
ATOM 2330 C CA . MET A 1 282 ? -13.099 16.061 26.686 1.00 86.06 282 MET A CA 1
ATOM 2331 C C . MET A 1 282 ? -13.860 15.599 25.443 1.00 86.06 282 MET A C 1
ATOM 2333 O O . MET A 1 282 ? -13.300 15.432 24.359 1.00 86.06 282 MET A O 1
ATOM 2337 N N . PHE A 1 283 ? -15.176 15.563 25.577 1.00 86.50 283 PHE A N 1
ATOM 2338 C CA . PHE A 1 283 ? -16.089 15.272 24.494 1.00 86.50 283 PHE A CA 1
ATOM 2339 C C . PHE A 1 283 ? -15.964 16.240 23.301 1.00 86.50 283 PHE A C 1
ATOM 2341 O O . PHE A 1 283 ? -15.944 15.797 22.150 1.00 86.50 283 PHE A O 1
ATOM 2348 N N . GLU A 1 284 ? -15.824 17.548 23.536 1.00 88.25 284 GLU A N 1
ATOM 2349 C CA . GLU A 1 284 ? -15.589 18.519 22.460 1.00 88.25 284 GLU A CA 1
ATOM 2350 C C . GLU A 1 284 ? -14.245 18.293 21.757 1.00 88.25 284 GLU A C 1
ATOM 2352 O O . GLU A 1 284 ? -14.185 18.347 20.528 1.00 88.25 284 GLU A O 1
ATOM 2357 N N . ALA A 1 285 ? -13.173 17.994 22.497 1.00 89.94 285 ALA A N 1
ATOM 2358 C CA . ALA A 1 285 ? -11.857 17.719 21.923 1.00 89.94 285 ALA A CA 1
ATOM 2359 C C . ALA A 1 285 ? -11.873 16.456 21.043 1.00 89.94 285 ALA A C 1
ATOM 2361 O O . ALA A 1 285 ? -11.344 16.463 19.928 1.00 89.94 285 ALA A O 1
ATOM 2362 N N . GLN A 1 286 ? -12.535 15.394 21.505 1.00 93.50 286 GLN A N 1
ATOM 2363 C CA . GLN A 1 286 ? -12.787 14.173 20.735 1.00 93.50 286 GLN A CA 1
ATOM 2364 C C . GLN A 1 286 ? -13.592 14.452 19.467 1.00 93.50 286 GLN A C 1
ATOM 2366 O O . GLN A 1 286 ? -13.185 14.074 18.370 1.00 93.50 286 GLN A O 1
ATOM 2371 N N . THR A 1 287 ? -14.703 15.175 19.599 1.00 93.38 287 THR A N 1
ATOM 2372 C CA . THR A 1 287 ? -15.590 15.500 18.474 1.00 93.38 287 THR A CA 1
ATOM 2373 C C . THR A 1 287 ? -14.884 16.380 17.443 1.00 93.38 287 THR A C 1
ATOM 2375 O O . THR A 1 287 ? -14.985 16.137 16.239 1.00 93.38 287 THR A O 1
ATOM 2378 N N . LYS A 1 288 ? -14.108 17.371 17.898 1.00 93.56 288 LYS A N 1
ATOM 2379 C CA . LYS A 1 288 ? -13.271 18.214 17.039 1.00 93.56 288 LYS A CA 1
ATOM 2380 C C . LYS A 1 288 ? -12.224 17.378 16.310 1.00 93.56 288 LYS A C 1
ATOM 2382 O O . LYS A 1 288 ? -12.092 17.519 15.099 1.00 93.56 288 LYS A O 1
ATOM 2387 N N . THR A 1 289 ? -11.534 16.483 17.013 1.00 94.25 289 THR A N 1
ATOM 2388 C CA . THR A 1 289 ? -10.518 15.606 16.413 1.00 94.25 289 THR A CA 1
ATOM 2389 C C . THR A 1 289 ? -11.130 14.698 15.347 1.00 94.25 289 THR A C 1
ATOM 2391 O O . THR A 1 289 ? -10.615 14.641 14.233 1.00 94.25 289 THR A O 1
ATOM 2394 N N . LEU A 1 290 ? -12.281 14.072 15.627 1.00 95.00 290 LEU A N 1
ATOM 2395 C CA . LEU A 1 290 ? -12.996 13.261 14.638 1.00 95.00 290 LEU A CA 1
ATOM 2396 C C . LEU A 1 290 ? -13.393 14.089 13.408 1.00 95.00 290 LEU A C 1
ATOM 2398 O O . LEU A 1 290 ? -13.251 13.630 12.276 1.00 95.00 290 LEU A O 1
ATOM 2402 N N . LYS A 1 291 ? -13.865 15.326 13.610 1.00 95.38 291 LYS A N 1
ATOM 2403 C CA . LYS A 1 291 ? -14.201 16.247 12.514 1.00 95.38 291 LYS A CA 1
ATOM 2404 C C . LYS A 1 291 ? -12.978 16.578 11.654 1.00 95.38 291 LYS A C 1
ATOM 2406 O O . LYS A 1 291 ? -13.104 16.637 10.434 1.00 95.38 291 LYS A O 1
ATOM 2411 N N . GLU A 1 292 ? -11.811 16.780 12.264 1.00 95.69 292 GLU A N 1
ATOM 2412 C CA . GLU A 1 292 ? -10.563 17.033 11.534 1.00 95.69 292 GLU A CA 1
ATOM 2413 C C . GLU A 1 292 ? -10.058 15.804 10.769 1.00 95.69 292 GLU A C 1
ATOM 2415 O O . GLU A 1 292 ? -9.562 15.961 9.654 1.00 95.69 292 GLU A O 1
ATOM 2420 N N . TRP A 1 293 ? -10.228 14.593 11.314 1.00 95.56 293 TRP A N 1
ATOM 2421 C CA . TRP A 1 293 ? -9.919 13.355 10.589 1.00 95.56 293 TRP A CA 1
ATOM 2422 C C . TRP A 1 293 ? -10.834 13.175 9.381 1.00 95.56 293 TRP A C 1
ATOM 2424 O O . TRP A 1 293 ? -10.363 12.879 8.287 1.00 95.56 293 TRP A O 1
ATOM 2434 N N . ARG A 1 294 ? -12.139 13.422 9.552 1.00 94.94 294 ARG A N 1
ATOM 2435 C CA . ARG A 1 294 ? -13.134 13.309 8.475 1.00 94.94 294 ARG A CA 1
ATOM 2436 C C . ARG A 1 294 ? -12.928 14.307 7.339 1.00 94.94 294 ARG A C 1
ATOM 2438 O O . ARG A 1 294 ? -13.250 13.997 6.201 1.00 94.94 294 ARG A O 1
ATOM 2445 N N . SER A 1 295 ? -12.430 15.506 7.631 1.00 94.56 295 SER A N 1
ATOM 2446 C CA . SER A 1 295 ? -12.101 16.488 6.589 1.00 94.56 295 SER A CA 1
ATOM 2447 C C . SER A 1 295 ? -10.720 16.266 5.973 1.00 94.56 295 SER A C 1
ATOM 2449 O O . SER A 1 295 ? -10.328 16.994 5.065 1.00 94.56 295 SER A O 1
ATOM 2451 N N . GLY A 1 296 ? -9.942 15.318 6.504 1.00 92.31 296 GLY A N 1
ATOM 2452 C CA . GLY A 1 296 ? -8.543 15.141 6.151 1.00 92.31 296 GLY A CA 1
ATOM 2453 C C . GLY A 1 296 ? -7.652 16.293 6.602 1.00 92.31 296 GLY A C 1
ATOM 2454 O O . GLY A 1 296 ? -6.502 16.350 6.180 1.00 92.31 296 GLY A O 1
ATOM 2455 N N . LYS A 1 297 ? -8.105 17.232 7.438 1.00 93.00 297 LYS A N 1
ATOM 2456 C CA . LYS A 1 297 ? -7.232 18.310 7.929 1.00 93.00 297 LYS A CA 1
ATOM 2457 C C . LYS A 1 297 ? -6.052 17.739 8.720 1.00 93.00 297 LYS A C 1
ATOM 2459 O O . LYS A 1 297 ? -4.925 18.210 8.579 1.00 93.00 297 LYS A O 1
ATOM 2464 N N . THR A 1 298 ? -6.307 16.704 9.515 1.00 91.88 298 THR A N 1
ATOM 2465 C CA . THR A 1 298 ? -5.292 15.955 10.261 1.00 91.88 298 THR A CA 1
ATOM 2466 C C . THR A 1 298 ? -5.515 14.455 10.073 1.00 91.88 298 THR A C 1
ATOM 2468 O O . THR A 1 298 ? -6.625 14.018 9.787 1.00 91.88 298 THR A O 1
ATOM 2471 N N . HIS A 1 299 ? -4.458 13.652 10.209 1.00 91.69 299 HIS A N 1
ATOM 2472 C CA . HIS A 1 299 ? -4.559 12.191 10.217 1.00 91.69 299 HIS A CA 1
ATOM 2473 C C . HIS A 1 299 ? -4.019 11.650 11.545 1.00 91.69 299 HIS A C 1
ATOM 2475 O O . HIS A 1 299 ? -3.039 12.203 12.062 1.00 91.69 299 HIS A O 1
ATOM 2481 N N . PRO A 1 300 ? -4.608 10.577 12.099 1.00 90.88 300 PRO A N 1
ATOM 2482 C CA . PRO A 1 300 ? -4.070 9.936 13.289 1.00 90.88 300 PRO A CA 1
ATOM 2483 C C . PRO A 1 300 ? -2.659 9.397 13.040 1.00 90.88 300 PRO A C 1
ATOM 2485 O O . PRO A 1 300 ? -2.324 8.930 11.952 1.00 90.88 300 PRO A O 1
ATOM 2488 N N . THR A 1 301 ? -1.829 9.420 14.083 1.00 86.50 301 THR A N 1
ATOM 2489 C CA . THR A 1 301 ? -0.586 8.634 14.087 1.00 86.50 301 THR A CA 1
ATOM 2490 C C . THR A 1 301 ? -0.918 7.144 14.193 1.00 86.50 301 THR A C 1
ATOM 2492 O O . THR A 1 301 ? -1.963 6.803 14.744 1.00 86.50 301 THR A O 1
ATOM 2495 N N . ASN A 1 302 ? -0.018 6.247 13.771 1.00 82.25 302 ASN A N 1
ATOM 2496 C CA . ASN A 1 302 ? -0.223 4.797 13.931 1.00 82.25 302 ASN A CA 1
ATOM 2497 C C . ASN A 1 302 ? -0.552 4.426 15.388 1.00 82.25 302 ASN A C 1
ATOM 2499 O O . ASN A 1 302 ? -1.462 3.648 15.639 1.00 82.25 302 ASN A O 1
ATOM 2503 N N . LYS A 1 303 ? 0.130 5.046 16.360 1.00 83.31 303 LYS A N 1
ATOM 2504 C CA . LYS A 1 303 ? -0.121 4.830 17.792 1.00 83.31 303 LYS A CA 1
ATOM 2505 C C . LYS A 1 303 ? -1.509 5.303 18.230 1.00 83.31 303 LYS A C 1
ATOM 2507 O O . LYS A 1 303 ? -2.147 4.650 19.048 1.00 83.31 303 LYS A O 1
ATOM 2512 N N . THR A 1 304 ? -1.959 6.448 17.721 1.00 89.94 304 THR A N 1
ATOM 2513 C CA . THR A 1 304 ? -3.311 6.970 17.975 1.00 89.94 304 THR A CA 1
ATOM 2514 C C . THR A 1 304 ? -4.367 6.058 17.359 1.00 89.94 304 THR A C 1
ATOM 2516 O O . THR A 1 304 ? -5.383 5.808 17.992 1.00 89.94 304 THR A O 1
ATOM 2519 N N . LEU A 1 305 ? -4.112 5.557 16.149 1.00 89.50 305 LEU A N 1
ATOM 2520 C CA . LEU A 1 305 ? -5.026 4.702 15.403 1.00 89.50 305 LEU A CA 1
ATOM 2521 C C . LEU A 1 305 ? -5.184 3.322 16.054 1.00 89.50 305 LEU A C 1
ATOM 2523 O O . LEU A 1 305 ? -6.308 2.874 16.230 1.00 89.50 305 LEU A O 1
ATOM 2527 N N . ILE A 1 306 ? -4.078 2.701 16.482 1.00 86.38 306 ILE A N 1
ATOM 2528 C CA . ILE A 1 306 ? -4.088 1.445 17.250 1.00 86.38 306 ILE A CA 1
ATOM 2529 C C . ILE A 1 306 ? -4.970 1.601 18.490 1.00 86.38 306 ILE A C 1
ATOM 2531 O O . ILE A 1 306 ? -5.950 0.885 18.639 1.00 86.38 306 ILE A O 1
ATOM 2535 N N . LYS A 1 307 ? -4.699 2.621 19.313 1.00 87.88 307 LYS A N 1
ATOM 2536 C CA . LYS A 1 307 ? -5.483 2.893 20.524 1.00 87.88 307 LYS A CA 1
ATOM 2537 C C . LYS A 1 307 ? -6.951 3.207 20.250 1.00 87.88 307 LYS A C 1
ATOM 2539 O O . LYS A 1 307 ? -7.806 2.865 21.051 1.00 87.88 307 LYS A O 1
ATOM 2544 N N . PHE A 1 308 ? -7.243 3.897 19.150 1.00 90.69 308 PHE A N 1
ATOM 2545 C CA . PHE A 1 308 ? -8.618 4.173 18.744 1.00 90.69 308 PHE A CA 1
ATOM 2546 C C . PHE A 1 308 ? -9.384 2.873 18.476 1.00 90.69 308 PHE A C 1
ATOM 2548 O O . PHE A 1 308 ? -10.488 2.723 18.984 1.00 90.69 308 PHE A O 1
ATOM 2555 N N . PHE A 1 309 ? -8.790 1.924 17.747 1.00 87.81 309 PHE A N 1
ATOM 2556 C CA . PHE A 1 309 ? -9.424 0.632 17.479 1.00 87.81 309 PHE A CA 1
ATOM 2557 C C . PHE A 1 309 ? -9.433 -0.310 18.685 1.00 87.81 309 PHE A C 1
ATOM 2559 O O . PHE A 1 309 ? -10.413 -1.024 18.860 1.00 87.81 309 PHE A O 1
ATOM 2566 N N . GLU A 1 310 ? -8.412 -0.268 19.546 1.00 85.62 310 GLU A N 1
ATOM 2567 C CA . GLU A 1 310 ? -8.430 -0.953 20.849 1.00 85.62 310 GLU A CA 1
ATOM 2568 C C . GLU A 1 310 ? -9.598 -0.455 21.718 1.00 85.62 310 GLU A C 1
ATOM 2570 O O . GLU A 1 310 ? -10.309 -1.256 22.312 1.00 85.62 310 GLU A O 1
ATOM 2575 N N . ASN A 1 311 ? -9.846 0.860 21.753 1.00 87.06 311 ASN A N 1
ATOM 2576 C CA . ASN A 1 311 ? -10.923 1.452 22.552 1.00 87.06 311 ASN A CA 1
ATOM 2577 C C . ASN A 1 311 ? -12.334 1.131 22.035 1.00 87.06 311 ASN A C 1
ATOM 2579 O O . ASN A 1 311 ? -13.280 1.221 22.810 1.00 87.06 311 ASN A O 1
ATOM 2583 N N . ILE A 1 312 ? -12.492 0.834 20.741 1.00 84.19 312 ILE A N 1
ATOM 2584 C CA . ILE A 1 312 ? -13.795 0.501 20.141 1.00 84.19 312 ILE A CA 1
ATOM 2585 C C . ILE A 1 312 ? -14.314 -0.864 20.635 1.00 84.19 312 ILE A C 1
ATOM 2587 O O . ILE A 1 312 ? -15.503 -1.123 20.492 1.00 84.19 312 ILE A O 1
ATOM 2591 N N . ASP A 1 313 ? -13.446 -1.681 21.244 1.00 64.44 313 ASP A N 1
ATOM 2592 C CA . ASP A 1 313 ? -13.733 -2.960 21.906 1.00 64.44 313 ASP A CA 1
ATOM 2593 C C . ASP A 1 313 ? -14.738 -3.842 21.151 1.00 64.44 313 ASP A C 1
ATOM 2595 O O . ASP A 1 313 ? -15.922 -3.942 21.469 1.00 64.44 313 ASP A O 1
ATOM 2599 N N . THR A 1 314 ? -14.246 -4.479 20.091 1.00 56.22 314 THR A N 1
ATOM 2600 C CA . THR A 1 314 ? -14.957 -5.581 19.442 1.00 56.22 314 THR A CA 1
ATOM 2601 C C . THR A 1 314 ? -13.979 -6.735 19.331 1.00 56.22 314 THR A C 1
ATOM 2603 O O . THR A 1 314 ? -12.976 -6.629 18.623 1.00 56.22 314 THR A O 1
ATOM 2606 N N . GLU A 1 315 ? -14.266 -7.828 20.037 1.00 50.62 315 GLU A N 1
ATOM 2607 C CA . GLU A 1 315 ? -13.416 -9.016 20.220 1.00 50.62 315 GLU A CA 1
ATOM 2608 C C . GLU A 1 315 ? -12.988 -9.727 18.913 1.00 50.62 315 GLU A C 1
ATOM 2610 O O . GLU A 1 315 ? -12.407 -10.808 18.952 1.00 50.62 315 GLU A O 1
ATOM 2615 N N . SER A 1 316 ? -13.231 -9.161 17.723 1.00 52.41 316 SER A N 1
ATOM 2616 C CA . SER A 1 316 ? -12.811 -9.750 16.442 1.00 52.41 316 SER A CA 1
ATOM 2617 C C . SER A 1 316 ? -12.540 -8.766 15.287 1.00 52.41 316 SER A C 1
ATOM 2619 O O . SER A 1 316 ? -11.985 -9.190 14.285 1.00 52.41 316 SER A O 1
ATOM 2621 N N . TYR A 1 317 ? -12.856 -7.463 15.366 1.00 54.81 317 TYR A N 1
ATOM 2622 C CA . TYR A 1 317 ? -12.820 -6.583 14.169 1.00 54.81 317 TYR A CA 1
ATOM 2623 C C . TYR A 1 317 ? -11.708 -5.521 14.157 1.00 54.81 317 TYR A C 1
ATOM 2625 O O . TYR A 1 317 ? -11.422 -4.933 13.111 1.00 54.81 317 TYR A O 1
ATOM 2633 N N . ALA A 1 318 ? -11.047 -5.265 15.288 1.00 60.19 318 ALA A N 1
ATOM 2634 C CA . ALA A 1 318 ? -10.121 -4.135 15.421 1.00 60.19 318 ALA A CA 1
ATOM 2635 C C . ALA A 1 318 ? -8.886 -4.227 14.500 1.00 60.19 318 ALA A C 1
ATOM 2637 O O . ALA A 1 318 ? -8.483 -3.227 13.901 1.00 60.19 318 ALA A O 1
ATOM 2638 N N . LEU A 1 319 ? -8.293 -5.418 14.353 1.00 59.78 319 LEU A N 1
ATOM 2639 C CA . LEU A 1 319 ? -7.078 -5.617 13.552 1.00 59.78 319 LEU A CA 1
ATOM 2640 C C . LEU A 1 319 ? -7.334 -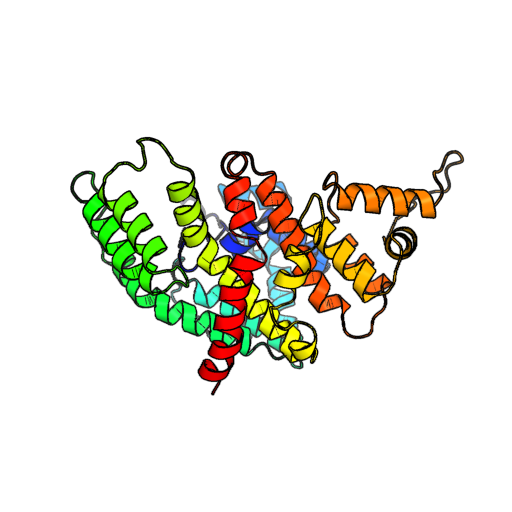5.540 12.028 1.00 59.78 319 LEU A C 1
ATOM 2642 O O . LEU A 1 319 ? -6.606 -4.798 11.360 1.00 59.78 319 LEU A O 1
ATOM 2646 N N . PRO A 1 320 ? -8.374 -6.200 11.471 1.00 72.06 320 PRO A N 1
ATOM 2647 C CA . PRO A 1 320 ? -8.840 -5.989 10.096 1.00 72.06 320 PRO A CA 1
ATOM 2648 C C . PRO A 1 320 ? -9.009 -4.524 9.710 1.00 72.06 320 PRO A C 1
ATOM 2650 O O . PRO A 1 320 ? -8.462 -4.046 8.716 1.00 72.06 320 PRO A O 1
ATOM 2653 N N . ILE A 1 321 ? -9.747 -3.790 10.539 1.00 81.62 321 ILE A N 1
ATOM 2654 C CA . ILE A 1 321 ? -10.126 -2.414 10.249 1.00 81.62 321 ILE A CA 1
ATOM 2655 C C . ILE A 1 321 ? -8.935 -1.466 10.419 1.00 81.62 321 ILE A C 1
ATOM 2657 O O . ILE A 1 321 ? -8.831 -0.487 9.677 1.00 81.62 321 ILE A O 1
ATOM 2661 N N . LEU A 1 322 ? -7.986 -1.766 11.315 1.00 87.19 322 LEU A N 1
ATOM 2662 C CA . LEU A 1 322 ? -6.736 -1.012 11.424 1.00 87.19 322 LEU A CA 1
ATOM 2663 C C . LEU A 1 322 ? -5.950 -1.019 10.104 1.00 87.19 322 LEU A C 1
ATOM 2665 O O . LEU A 1 322 ? -5.492 0.040 9.670 1.00 87.19 322 LEU A O 1
ATOM 2669 N N . LEU A 1 323 ? -5.811 -2.177 9.448 1.00 88.56 323 LEU A N 1
ATOM 2670 C CA . LEU A 1 323 ? -5.105 -2.265 8.166 1.00 88.56 323 LEU A CA 1
ATOM 2671 C C . LEU A 1 323 ? -5.825 -1.461 7.074 1.00 88.56 323 LEU A C 1
ATOM 2673 O O . LEU A 1 323 ? -5.195 -0.674 6.362 1.00 88.56 323 LEU A O 1
ATOM 2677 N N . VAL A 1 324 ? -7.150 -1.603 6.992 1.00 93.00 324 VAL A N 1
ATOM 2678 C CA . VAL A 1 324 ? -7.997 -0.843 6.060 1.00 93.00 324 VAL A CA 1
ATOM 2679 C C . VAL A 1 324 ? -7.847 0.662 6.299 1.00 93.00 324 VAL A C 1
ATOM 2681 O O . VAL A 1 324 ? -7.676 1.429 5.349 1.00 93.00 324 VAL A O 1
ATOM 2684 N N . ALA A 1 325 ? -7.811 1.098 7.561 1.00 93.94 325 ALA A N 1
ATOM 2685 C CA . ALA A 1 325 ? -7.594 2.492 7.932 1.00 93.94 325 ALA A CA 1
ATOM 2686 C C . ALA A 1 325 ? -6.210 3.005 7.518 1.00 93.94 325 ALA A C 1
ATOM 2688 O O . ALA A 1 325 ? -6.097 4.124 7.013 1.00 93.94 325 ALA A O 1
ATOM 2689 N N . MET A 1 326 ? -5.158 2.198 7.691 1.00 92.69 326 MET A N 1
ATOM 2690 C CA . MET A 1 326 ? -3.806 2.549 7.249 1.00 92.69 326 MET A CA 1
ATOM 2691 C C . MET A 1 326 ? -3.745 2.747 5.731 1.00 92.69 326 MET A C 1
ATOM 2693 O O . MET A 1 326 ? -3.127 3.712 5.274 1.00 92.69 326 MET A O 1
ATOM 2697 N N . ILE A 1 327 ? -4.422 1.891 4.960 1.00 95.56 327 ILE A N 1
ATOM 2698 C CA . ILE A 1 327 ? -4.509 2.025 3.501 1.00 95.56 327 ILE A CA 1
ATOM 2699 C C . ILE A 1 327 ? -5.307 3.273 3.114 1.00 95.56 327 ILE A C 1
ATOM 2701 O O . ILE A 1 327 ? -4.814 4.076 2.325 1.00 95.56 327 ILE A O 1
ATOM 2705 N N . CYS A 1 328 ? -6.466 3.512 3.732 1.00 96.69 328 CYS A N 1
ATOM 2706 C CA . CYS A 1 328 ? -7.270 4.717 3.497 1.00 96.69 328 CYS A CA 1
ATOM 2707 C C . CYS A 1 328 ? -6.474 6.008 3.752 1.00 96.69 328 CYS A C 1
ATOM 2709 O O . CYS A 1 328 ? -6.469 6.914 2.922 1.00 96.69 328 CYS A O 1
ATOM 2711 N N . ILE A 1 329 ? -5.728 6.075 4.861 1.00 95.44 329 ILE A N 1
ATOM 2712 C CA . ILE A 1 329 ? -4.842 7.209 5.167 1.00 95.44 329 ILE A CA 1
ATOM 2713 C C . ILE A 1 329 ? -3.725 7.339 4.124 1.00 95.44 329 ILE A C 1
ATOM 2715 O O . ILE A 1 329 ? -3.327 8.454 3.781 1.00 95.44 329 ILE A O 1
ATOM 2719 N N . GLY A 1 330 ? -3.191 6.218 3.636 1.00 95.00 330 GLY A N 1
ATOM 2720 C CA . GLY A 1 330 ? -2.218 6.195 2.548 1.00 95.00 330 GLY A CA 1
ATOM 2721 C C . GLY A 1 330 ? -2.768 6.842 1.278 1.00 95.00 330 GLY A C 1
ATOM 2722 O O . GLY A 1 330 ? -2.157 7.776 0.759 1.00 95.00 330 GLY A O 1
ATOM 2723 N N . LEU A 1 331 ? -3.959 6.427 0.842 1.00 96.31 331 LEU A N 1
ATOM 2724 C CA . LEU A 1 331 ? -4.658 7.007 -0.310 1.00 96.31 331 LEU A CA 1
ATOM 2725 C C . LEU A 1 331 ? -4.922 8.511 -0.118 1.00 96.31 331 LEU A C 1
ATOM 2727 O O . LEU A 1 331 ? -4.624 9.312 -1.004 1.00 96.31 331 LEU A O 1
ATOM 2731 N N . ASP A 1 332 ? -5.367 8.921 1.072 1.00 95.50 332 ASP A N 1
ATOM 2732 C CA . ASP A 1 332 ? -5.599 10.334 1.405 1.00 95.50 332 ASP A CA 1
ATOM 2733 C C . ASP A 1 332 ? -4.318 11.177 1.353 1.00 95.50 332 ASP A C 1
ATOM 2735 O O . ASP A 1 332 ? -4.338 12.348 0.967 1.00 95.50 332 ASP A O 1
ATOM 2739 N N . LYS A 1 333 ? -3.175 10.604 1.744 1.00 92.75 333 LYS A N 1
ATOM 2740 C CA . LYS A 1 333 ? -1.871 11.264 1.598 1.00 92.75 333 LYS A CA 1
ATOM 2741 C C . LYS A 1 333 ? -1.451 11.356 0.133 1.00 92.75 333 LYS A C 1
ATOM 2743 O O . LYS A 1 333 ? -0.887 12.381 -0.244 1.00 92.75 333 LYS A O 1
ATOM 2748 N N . ARG A 1 334 ? -1.723 10.331 -0.683 1.00 92.19 334 ARG A N 1
ATOM 2749 C CA . ARG A 1 334 ? -1.422 10.343 -2.125 1.00 92.19 334 ARG A CA 1
ATOM 2750 C C . ARG A 1 334 ? -2.208 11.423 -2.854 1.00 92.19 334 ARG A C 1
ATOM 2752 O O . ARG A 1 334 ? -1.602 12.163 -3.614 1.00 92.19 334 ARG A O 1
ATOM 2759 N N . LEU A 1 335 ? -3.488 11.604 -2.541 1.00 91.75 335 LEU A N 1
ATOM 2760 C CA . LEU A 1 335 ? -4.304 12.689 -3.102 1.00 91.75 335 LEU A CA 1
ATOM 2761 C C . LEU A 1 335 ? -3.789 14.098 -2.761 1.00 91.75 335 LEU A C 1
ATOM 2763 O O . LEU A 1 335 ? -4.076 15.058 -3.471 1.00 91.75 335 LEU A O 1
ATOM 2767 N N . LYS A 1 336 ? -3.007 14.239 -1.686 1.00 89.62 336 LYS A N 1
ATOM 2768 C CA . LYS A 1 336 ? -2.364 15.507 -1.305 1.00 89.62 336 LYS A CA 1
ATOM 2769 C C . LYS A 1 336 ? -0.976 15.699 -1.913 1.00 89.62 336 LYS A C 1
ATOM 2771 O O . LYS A 1 336 ? -0.403 16.776 -1.751 1.00 89.62 336 LYS A O 1
ATOM 2776 N N . ASP A 1 337 ? -0.415 14.683 -2.569 1.00 89.44 337 ASP A N 1
ATOM 2777 C CA . ASP A 1 337 ? 0.870 14.791 -3.257 1.00 89.44 337 ASP A CA 1
ATOM 2778 C C . ASP A 1 337 ? 0.720 15.770 -4.438 1.00 89.44 337 ASP A C 1
ATOM 2780 O O . ASP A 1 337 ? -0.125 15.544 -5.311 1.00 89.44 337 ASP A O 1
ATOM 2784 N N . PRO A 1 338 ? 1.530 16.845 -4.519 1.00 88.69 338 PRO A N 1
ATOM 2785 C CA . PRO A 1 338 ? 1.485 17.781 -5.640 1.00 88.69 338 PRO A CA 1
ATOM 2786 C C . PRO A 1 338 ? 1.615 17.109 -7.011 1.00 88.69 338 PRO A C 1
ATOM 2788 O O . PRO A 1 338 ? 1.084 17.631 -7.986 1.00 88.69 338 PRO A O 1
ATOM 2791 N N . LYS A 1 339 ? 2.283 15.949 -7.088 1.00 86.19 339 LYS A N 1
ATOM 2792 C CA . LYS A 1 339 ? 2.423 15.168 -8.325 1.00 86.19 339 LYS A CA 1
ATOM 2793 C C . LYS A 1 339 ? 1.129 14.475 -8.751 1.00 86.19 339 LYS A C 1
ATOM 2795 O O . LYS A 1 339 ? 0.947 14.232 -9.936 1.00 86.19 339 LYS A O 1
ATOM 2800 N N . ILE A 1 340 ? 0.253 14.153 -7.800 1.00 86.19 340 ILE A N 1
ATOM 2801 C CA . ILE A 1 340 ? -1.039 13.496 -8.047 1.00 86.19 340 ILE A CA 1
ATOM 2802 C C . ILE A 1 340 ? -2.160 14.513 -8.223 1.00 86.19 340 ILE A C 1
ATOM 2804 O O . ILE A 1 340 ? -3.163 14.196 -8.842 1.00 86.19 340 ILE A O 1
ATOM 2808 N N . LYS A 1 341 ? -1.984 15.757 -7.765 1.00 86.19 341 LYS A N 1
ATOM 2809 C CA . LYS A 1 341 ? -2.995 16.813 -7.913 1.00 86.19 341 LYS A CA 1
ATOM 2810 C C . LYS A 1 341 ? -3.576 16.933 -9.342 1.00 86.19 341 LYS A C 1
ATOM 2812 O O . LYS A 1 341 ? -4.799 17.024 -9.431 1.00 86.19 341 LYS A O 1
ATOM 2817 N N . PRO A 1 342 ? -2.783 16.875 -10.437 1.00 86.12 342 PRO A N 1
ATOM 2818 C CA . PRO A 1 342 ? -3.317 16.898 -11.808 1.00 86.12 342 PRO A CA 1
ATOM 2819 C C . PRO A 1 342 ? -4.105 15.643 -12.227 1.00 86.12 342 PRO A C 1
ATOM 2821 O O . PRO A 1 342 ? -4.764 15.677 -13.256 1.00 86.12 342 PRO A O 1
ATOM 2824 N N . TRP A 1 343 ? -4.017 14.566 -11.444 1.00 87.94 343 TRP A N 1
ATOM 2825 C CA . TRP A 1 343 ? -4.537 13.217 -11.707 1.00 87.94 343 TRP A CA 1
ATOM 2826 C C . TRP A 1 343 ? -5.591 12.795 -10.671 1.00 87.94 343 TRP A C 1
ATOM 2828 O O . TRP A 1 343 ? -5.770 11.610 -10.391 1.00 87.94 343 TRP A O 1
ATOM 2838 N N . THR A 1 344 ? -6.204 13.765 -9.984 1.00 91.06 344 THR A N 1
ATOM 2839 C CA . THR A 1 344 ? -7.059 13.501 -8.814 1.00 91.06 344 THR A CA 1
ATOM 2840 C C . THR A 1 344 ? -8.294 12.686 -9.194 1.00 91.06 344 THR A C 1
ATOM 2842 O O . THR A 1 344 ? -8.633 11.736 -8.489 1.00 91.06 344 THR A O 1
ATOM 2845 N N . GLU A 1 345 ? -8.942 13.029 -10.308 1.00 91.56 345 GLU A N 1
ATOM 2846 C CA . GLU A 1 345 ? -10.155 12.357 -10.783 1.00 91.56 345 GLU A CA 1
ATOM 2847 C C . GLU A 1 345 ? -9.849 10.924 -11.231 1.00 91.56 345 GLU A C 1
ATOM 2849 O O . GLU A 1 345 ? -10.563 9.985 -10.872 1.00 91.56 345 GLU A O 1
ATOM 2854 N N . GLU A 1 346 ? -8.739 10.723 -11.941 1.00 92.88 346 GLU A N 1
ATOM 2855 C CA . GLU A 1 346 ? -8.296 9.407 -12.390 1.00 92.88 346 GLU A CA 1
ATOM 2856 C C . GLU A 1 346 ? -7.854 8.532 -11.215 1.00 92.88 346 GLU A C 1
ATOM 2858 O O . GLU A 1 346 ? -8.168 7.340 -11.171 1.00 92.88 346 GLU A O 1
ATOM 2863 N N . PHE A 1 347 ? -7.181 9.116 -10.219 1.00 93.88 347 PHE A N 1
ATOM 2864 C CA . PHE A 1 347 ? -6.820 8.419 -8.987 1.00 93.88 347 PHE A CA 1
ATOM 2865 C C . PHE A 1 347 ? -8.074 7.967 -8.229 1.00 93.88 347 PHE A C 1
ATOM 2867 O O . PHE A 1 347 ? -8.174 6.806 -7.835 1.00 93.88 347 PHE A O 1
ATOM 2874 N N . GLN A 1 348 ? -9.060 8.853 -8.064 1.00 94.75 348 GLN A N 1
ATOM 2875 C CA . GLN A 1 348 ? -10.327 8.518 -7.409 1.00 94.75 348 GLN A CA 1
ATOM 2876 C C . GLN A 1 348 ? -11.117 7.457 -8.182 1.00 94.75 348 GLN A C 1
ATOM 2878 O O . GLN A 1 348 ? -11.683 6.555 -7.568 1.00 94.75 348 GLN A O 1
ATOM 2883 N N . SER A 1 349 ? -11.095 7.518 -9.514 1.00 95.38 349 SER A N 1
ATOM 2884 C CA . SER A 1 349 ? -11.711 6.513 -10.389 1.00 95.38 349 SER A CA 1
ATOM 2885 C C . SER A 1 349 ? -11.001 5.157 -10.304 1.00 95.38 349 SER A C 1
ATOM 2887 O O . SER A 1 349 ? -11.646 4.112 -10.376 1.00 95.38 349 SER A O 1
ATOM 2889 N N . THR A 1 350 ? -9.679 5.155 -10.118 1.00 95.88 350 THR A N 1
ATOM 2890 C CA . THR A 1 350 ? -8.867 3.941 -9.927 1.00 95.88 350 THR A CA 1
ATOM 2891 C C . THR A 1 350 ? -9.170 3.267 -8.594 1.00 95.88 350 THR A C 1
ATOM 2893 O O . THR A 1 350 ? -9.395 2.060 -8.547 1.00 95.88 350 THR A O 1
ATOM 2896 N N . PHE A 1 351 ? -9.242 4.048 -7.517 1.00 96.94 351 PHE A N 1
ATOM 2897 C CA . PHE A 1 351 ? -9.620 3.586 -6.181 1.00 96.94 351 PHE A CA 1
ATOM 2898 C C . PHE A 1 351 ? -11.111 3.851 -5.919 1.00 96.94 351 PHE A C 1
ATOM 2900 O O . PHE A 1 351 ? -11.483 4.514 -4.945 1.00 96.94 351 PHE A O 1
ATOM 2907 N N . SER A 1 352 ? -11.951 3.349 -6.827 1.00 97.06 352 SER A N 1
ATOM 2908 C CA . SER A 1 352 ? -13.417 3.360 -6.757 1.00 97.06 352 SER A CA 1
ATOM 2909 C C . SER A 1 352 ? -13.956 1.976 -6.393 1.00 97.06 352 SER A C 1
ATOM 2911 O O . SER A 1 352 ? -13.252 0.967 -6.502 1.00 97.06 352 SER A O 1
ATOM 2913 N N . ALA A 1 353 ? -15.211 1.909 -5.950 1.00 97.25 353 ALA A N 1
ATOM 2914 C CA . ALA A 1 353 ? -15.827 0.641 -5.574 1.00 97.25 353 ALA A CA 1
ATOM 2915 C C . ALA A 1 353 ? -16.033 -0.285 -6.779 1.00 97.25 353 ALA A C 1
ATOM 2917 O O . ALA A 1 353 ? -15.869 -1.499 -6.661 1.00 97.25 353 ALA A O 1
ATOM 2918 N N . GLU A 1 354 ? -16.366 0.304 -7.925 1.00 96.00 354 GLU A N 1
ATOM 2919 C CA . GLU A 1 354 ? -16.628 -0.357 -9.198 1.00 96.00 354 GLU A CA 1
ATOM 2920 C C . GLU A 1 354 ? -15.351 -1.004 -9.727 1.00 96.00 354 GLU A C 1
ATOM 2922 O O . GLU A 1 354 ? -15.338 -2.198 -10.029 1.00 96.00 354 GLU A O 1
ATOM 2927 N N . ARG A 1 355 ? -14.246 -0.243 -9.776 1.00 96.19 355 ARG A N 1
ATOM 2928 C CA . ARG A 1 355 ? -12.961 -0.777 -10.235 1.00 96.19 355 ARG A CA 1
ATOM 2929 C C . ARG A 1 355 ? -12.430 -1.830 -9.273 1.00 96.19 355 ARG A C 1
ATOM 2931 O O . ARG A 1 355 ? -11.986 -2.882 -9.721 1.00 96.19 355 ARG A O 1
ATOM 2938 N N . TYR A 1 356 ? -12.491 -1.570 -7.966 1.00 97.94 356 TYR A N 1
ATOM 2939 C CA . TYR A 1 356 ? -11.978 -2.494 -6.957 1.00 97.94 356 TYR A CA 1
ATOM 2940 C C . TYR A 1 356 ? -12.712 -3.845 -6.954 1.00 97.94 356 TYR A C 1
ATOM 2942 O O . TYR A 1 356 ? -12.063 -4.880 -6.808 1.00 97.94 356 TYR A O 1
ATOM 2950 N N . ALA A 1 357 ? -14.033 -3.860 -7.173 1.00 96.62 357 ALA A N 1
ATOM 2951 C CA . ALA A 1 357 ? -14.820 -5.095 -7.192 1.00 96.62 357 ALA A CA 1
ATOM 2952 C C . ALA A 1 357 ? -14.306 -6.118 -8.223 1.00 96.62 357 ALA A C 1
ATOM 2954 O O . ALA A 1 357 ? -14.311 -7.312 -7.940 1.00 96.62 357 ALA A O 1
ATOM 2955 N N . ILE A 1 358 ? -13.782 -5.662 -9.370 1.00 96.75 358 ILE A N 1
ATOM 2956 C CA . ILE A 1 358 ? -13.166 -6.527 -10.393 1.00 96.75 358 ILE A CA 1
ATOM 2957 C C . ILE A 1 358 ? -11.970 -7.295 -9.810 1.00 96.75 358 ILE A C 1
ATOM 2959 O O . ILE A 1 358 ? -11.840 -8.504 -10.006 1.00 96.75 358 ILE A O 1
ATOM 2963 N N . TYR A 1 359 ? -11.105 -6.599 -9.067 1.00 97.94 359 TYR A N 1
ATOM 2964 C CA . TYR A 1 359 ? -9.916 -7.192 -8.451 1.00 97.94 359 TYR A CA 1
ATOM 2965 C C . TYR A 1 359 ? -10.301 -8.149 -7.329 1.00 97.94 359 TYR A C 1
ATOM 2967 O O . TYR A 1 359 ? -9.757 -9.250 -7.245 1.00 97.94 359 TYR A O 1
ATOM 2975 N N . PHE A 1 360 ? -11.250 -7.746 -6.481 1.00 97.50 360 PHE A N 1
ATOM 2976 C CA . PHE A 1 360 ? -11.716 -8.590 -5.391 1.00 97.50 360 PHE A CA 1
ATOM 2977 C C . PHE A 1 360 ? -12.335 -9.892 -5.905 1.00 97.50 360 PHE A C 1
ATOM 2979 O O . PHE A 1 360 ? -11.897 -10.961 -5.493 1.00 97.50 360 PHE A O 1
ATOM 2986 N N . GLU A 1 361 ? -13.273 -9.826 -6.854 1.00 96.69 361 GLU A N 1
ATOM 2987 C CA . GLU A 1 361 ? -13.908 -11.020 -7.427 1.00 96.69 361 GLU A CA 1
ATOM 2988 C C . GLU A 1 361 ? -12.898 -11.941 -8.122 1.00 96.69 361 GLU A C 1
ATOM 2990 O O . GLU A 1 361 ? -12.968 -13.163 -7.973 1.00 96.69 361 GLU A O 1
ATOM 2995 N N . HIS A 1 362 ? -11.902 -11.384 -8.819 1.00 97.00 362 HIS A N 1
ATOM 2996 C CA . HIS A 1 362 ? -10.828 -12.194 -9.388 1.00 97.00 362 HIS A CA 1
ATOM 2997 C C . HIS A 1 362 ? -10.067 -12.972 -8.303 1.00 97.00 362 HIS A C 1
ATOM 2999 O O . HIS A 1 362 ? -9.957 -14.195 -8.385 1.00 97.00 362 HIS A O 1
ATOM 3005 N N . PHE A 1 363 ? -9.556 -12.295 -7.269 1.00 97.06 363 PHE A N 1
ATOM 3006 C CA . PHE A 1 363 ? -8.705 -12.938 -6.261 1.00 97.06 363 PHE A CA 1
ATOM 3007 C C . PHE A 1 363 ? -9.473 -13.791 -5.247 1.00 97.06 363 PHE A C 1
ATOM 3009 O O . PHE A 1 363 ? -8.936 -14.796 -4.785 1.00 97.06 363 PHE A O 1
ATOM 3016 N N . LYS A 1 364 ? -10.734 -13.467 -4.958 1.00 95.19 364 LYS A N 1
ATOM 3017 C CA . LYS A 1 364 ? -11.643 -14.304 -4.162 1.00 95.19 364 LYS A CA 1
ATOM 3018 C C . LYS A 1 364 ? -11.769 -15.713 -4.744 1.00 95.19 364 LYS A C 1
ATOM 3020 O O . LYS A 1 364 ? -11.750 -16.679 -3.991 1.00 95.19 364 LYS A O 1
ATOM 3025 N N . ASN A 1 365 ? -11.835 -15.826 -6.071 1.00 94.44 365 ASN A N 1
ATOM 3026 C CA . ASN A 1 365 ? -11.889 -17.111 -6.769 1.00 94.44 365 ASN A CA 1
ATOM 3027 C C . ASN A 1 365 ? -10.491 -17.696 -7.015 1.00 94.44 365 ASN A C 1
ATOM 3029 O O . ASN A 1 365 ? -10.272 -18.892 -6.838 1.00 94.44 365 ASN A O 1
ATOM 3033 N N . LYS A 1 366 ? -9.518 -16.853 -7.389 1.00 95.69 366 LYS A N 1
ATOM 3034 C CA . LYS A 1 366 ? -8.201 -17.318 -7.832 1.00 95.69 366 LYS A CA 1
ATOM 3035 C C . LYS A 1 366 ? -7.298 -17.816 -6.705 1.00 95.69 366 LYS A C 1
ATOM 3037 O O . LYS A 1 366 ? -6.532 -18.752 -6.911 1.00 95.69 366 LYS A O 1
ATOM 3042 N N . LEU A 1 367 ? -7.333 -17.185 -5.530 1.00 94.94 367 LEU A N 1
ATOM 3043 C CA . LEU A 1 367 ? -6.422 -17.533 -4.433 1.00 94.94 367 LEU A CA 1
ATOM 3044 C C . LEU A 1 367 ? -6.686 -18.927 -3.843 1.00 94.94 367 LEU A C 1
ATOM 3046 O O . LEU A 1 367 ? -5.702 -19.631 -3.616 1.00 94.94 367 LEU A O 1
ATOM 3050 N N . PRO A 1 368 ? -7.944 -19.374 -3.653 1.00 91.56 368 PRO A N 1
ATOM 3051 C CA . PRO A 1 368 ? -8.224 -20.760 -3.285 1.00 91.56 368 PRO A CA 1
ATOM 3052 C C . PRO A 1 368 ? -7.664 -21.781 -4.285 1.00 91.56 368 PRO A C 1
ATOM 3054 O O . PRO A 1 368 ? -7.071 -22.767 -3.863 1.00 91.56 368 PRO A O 1
ATOM 3057 N N . GLU A 1 369 ? -7.775 -21.529 -5.597 1.00 93.19 369 GLU A N 1
ATOM 3058 C CA . GLU A 1 369 ? -7.217 -22.418 -6.635 1.00 93.19 369 GLU A CA 1
ATOM 3059 C C . GLU A 1 369 ? -5.692 -22.531 -6.564 1.00 93.19 369 GLU A C 1
ATOM 3061 O O . GLU A 1 369 ? -5.138 -23.582 -6.848 1.00 93.19 369 GLU A O 1
ATOM 3066 N N . LEU A 1 370 ? -5.009 -21.433 -6.232 1.00 91.81 370 LEU A N 1
ATOM 3067 C CA . LEU A 1 370 ? -3.548 -21.395 -6.125 1.00 91.81 370 LEU A CA 1
ATOM 3068 C C . LEU A 1 370 ? -3.028 -22.052 -4.839 1.00 91.81 370 LEU A C 1
ATOM 3070 O O . LEU A 1 370 ? -1.829 -22.317 -4.737 1.00 91.81 370 LEU A O 1
ATOM 3074 N N . ALA A 1 371 ? -3.904 -22.246 -3.852 1.00 81.94 371 ALA A N 1
ATOM 3075 C CA . ALA A 1 371 ? -3.588 -22.875 -2.577 1.00 81.94 371 ALA A CA 1
ATOM 3076 C C . ALA A 1 371 ? -3.909 -24.382 -2.543 1.00 81.94 371 ALA A C 1
ATOM 3078 O O . ALA A 1 371 ? -3.400 -25.064 -1.652 1.00 81.94 371 ALA A O 1
ATOM 3079 N N . ALA A 1 372 ? -4.749 -24.862 -3.469 1.00 66.19 372 ALA A N 1
ATOM 3080 C CA . ALA A 1 372 ? -5.069 -26.274 -3.690 1.00 66.19 372 ALA A CA 1
ATOM 3081 C C . ALA A 1 372 ? -3.942 -26.991 -4.448 1.00 66.19 372 ALA A C 1
ATOM 3083 O O . ALA A 1 372 ? -3.715 -28.184 -4.141 1.00 66.19 372 ALA A O 1
#

Radius of gyration: 22.8 Å; chains: 1; bounding box: 70×54×66 Å

Sequence (372 aa):
MTMKEKVTLKPITPNTIYFPSLDEFALFLGFGVSARSKARILKEQLSLDLKVSERSLDNLGSKGISEKKARLASWPILRFLFQKGLFLFFKELPKDVRATDVIHTWLIMLRSFNHEQPYINLQPLHSFLNHRDQLYQPIKHFIDTMPKLTTDNQTELLVSFYQLALPKTLLSQEEQKEILRLVASDDMNREENGTNRLCIQYWFYDFHLSLMAALDVTILDNFNLVSEYEYGIFSHVFKKDGATYLSKLLNHLIEKMDFRYCQLAKFIPIKRERESECETSMFEAQTKTLKEWRSGKTHPTNKTLIKFFENIDTESYALPILLVAMICIGLDKRLKDPKIKPWTEEFQSTFSAERYAIYFEHFKNKLPELAA

Secondary structure (DSSP, 8-state):
-PPPPEE---------TTS--HHHHHHHTT---SHHHHHHHHHHHH-------HHHHHHHTTT-EEHHHHHHHHHHHHHHHHHTTTHHHHHTS-SS--TT-THHHHHHHHHHHHHH-TTS--HHHHHHHHHHHHHHHHHHHHHHHSPPP-TTTHHHHHHHHHHHHGGGSS--HHHHHHHHHHHHSSGGGS---HHHHHHHHHHHHHHHHHHHHHHHHHHHHHTT-TTT-TT-HHHHHHTS--SSHHHHHHHHHHHHTT--HHHHHTTS----SS--TT---HHHHHHHHHHHHHTTSS---HHHHHHHHHHT--TTTHHHHHHHHHHHHHHHHHHTSTTTGGGHHHHHHHTSHHHHHHHHHHHHHHHHHHH-